Protein AF-A0A518XJB3-F1 (afdb_monomer)

Organism: NCBI:txid3098669

Solvent-accessible surface area (backbone atoms only — not comparable to full-atom values): 11957 Å² total; per-residue (Å²): 133,85,57,36,67,59,38,56,52,60,67,50,66,35,58,81,50,78,68,42,65,38,54,38,68,86,87,78,90,77,88,87,80,89,82,91,79,93,81,88,86,84,82,90,71,88,68,83,70,75,81,86,53,54,36,50,59,68,55,50,49,54,48,50,66,71,52,46,59,75,32,42,38,40,34,38,31,66,42,80,41,76,89,74,64,35,56,48,29,39,40,40,34,41,36,34,29,67,41,68,55,95,52,34,37,32,30,47,35,39,39,34,42,35,47,84,95,58,63,76,53,69,24,42,33,42,34,35,34,32,42,36,38,49,67,88,60,31,38,36,8,24,66,48,79,91,49,59,47,53,48,33,69,72,58,40,71,74,41,26,54,38,40,41,53,42,45,67,74,56,53,75,87,59,72,29,75,44,52,33,68,29,30,31,75,73,56,88,78,19,28,35,40,51,50,94,97,52,66,57,28,45,32,34,65,60,73,80,82,128

Radius of gyration: 18.99 Å; Cα contacts (8 Å, |Δi|>4): 410; chains: 1; bounding box: 49×48×43 Å

pLDDT: mean 76.0, std 23.77, range [25.7, 97.19]

Secondary structure (DSSP, 8-state):
---HHHHEEEEES-TTS--EEEEB----------------------------PPPPHHHHHHHHHTS-TT-EEEEEEEE---SSSB--EEEEEEEEEEEEETTEEEEEEEEEEE-TTS-GGG-EEEEEEEEEEE-SSEEEEEE-GGG-EEE-GGGHHHHHHHHHHHHHHHSPSSEEEEEGGGEEESSTT-EEE--TTS--EEEEEPP---

Nearest PDB structures (foldseek):
  8alo-assembly1_B  TM=5.434E-01  e=1.360E-01  Vibrio cholerae
  3rgn-assembly1_A  TM=2.999E-01  e=6.419E+00  Escherichia coli K-12

Mean predicted aligned error: 11.32 Å

Structure (mmCIF, N/CA/C/O backbone):
data_AF-A0A518XJB3-F1
#
_entry.id   AF-A0A518XJB3-F1
#
loop_
_atom_site.group_PDB
_atom_site.id
_atom_site.type_symbol
_atom_site.label_atom_id
_atom_site.label_alt_id
_atom_site.label_comp_id
_atom_site.label_asym_id
_atom_site.label_entity_id
_atom_site.label_seq_id
_atom_site.pdbx_PDB_ins_code
_atom_site.Cartn_x
_atom_site.Cartn_y
_atom_site.Cartn_z
_atom_site.occupancy
_atom_site.B_iso_or_equiv
_atom_site.auth_seq_id
_atom_site.auth_comp_id
_atom_site.auth_asym_id
_atom_site.auth_atom_id
_atom_site.pdbx_PDB_model_num
ATOM 1 N N . MET A 1 1 ? 20.107 -8.289 -22.571 1.00 28.50 1 MET A N 1
ATOM 2 C CA . MET A 1 1 ? 18.871 -8.388 -21.765 1.00 28.50 1 MET A CA 1
ATOM 3 C C . MET A 1 1 ? 19.245 -8.113 -20.317 1.00 28.50 1 MET A C 1
ATOM 5 O O . MET A 1 1 ? 20.101 -8.824 -19.805 1.00 28.50 1 MET A O 1
ATOM 9 N N . MET A 1 2 ? 18.719 -7.041 -19.708 1.00 29.50 2 MET A N 1
ATOM 10 C CA . MET A 1 2 ? 18.856 -6.812 -18.257 1.00 29.50 2 MET A CA 1
ATOM 11 C C . MET A 1 2 ? 18.037 -7.869 -17.518 1.00 29.50 2 MET A C 1
ATOM 13 O O . MET A 1 2 ? 16.976 -8.265 -18.002 1.00 29.50 2 MET A O 1
ATOM 17 N N . LYS A 1 3 ? 18.546 -8.365 -16.389 1.00 34.62 3 LYS A N 1
ATOM 18 C CA . LYS A 1 3 ? 17.824 -9.348 -15.576 1.00 34.62 3 LYS A CA 1
ATOM 19 C C . LYS A 1 3 ? 16.794 -8.612 -14.722 1.00 34.62 3 LYS A C 1
ATOM 21 O O . LYS A 1 3 ? 17.053 -7.507 -14.261 1.00 34.62 3 LYS A O 1
ATOM 26 N N . ALA A 1 4 ? 15.652 -9.252 -14.471 1.00 37.06 4 ALA A N 1
ATOM 27 C CA . ALA A 1 4 ? 14.600 -8.769 -13.566 1.00 37.06 4 ALA A CA 1
ATOM 28 C C . ALA A 1 4 ? 15.127 -8.214 -12.235 1.00 37.06 4 ALA A C 1
ATOM 30 O O . ALA A 1 4 ? 14.573 -7.272 -11.671 1.00 37.06 4 ALA A O 1
ATOM 31 N N . ASP A 1 5 ? 16.203 -8.832 -11.738 1.00 38.34 5 ASP A N 1
ATOM 32 C CA . ASP A 1 5 ? 16.811 -8.495 -10.461 1.00 38.34 5 ASP A CA 1
ATOM 33 C C . ASP A 1 5 ? 17.463 -7.112 -10.439 1.00 38.34 5 ASP A C 1
ATOM 35 O O . ASP A 1 5 ? 17.611 -6.549 -9.357 1.00 38.34 5 ASP A O 1
ATOM 39 N N . ASP A 1 6 ? 17.783 -6.552 -11.609 1.00 44.00 6 ASP A N 1
ATOM 40 C CA . ASP A 1 6 ? 18.303 -5.196 -11.721 1.00 44.00 6 ASP A CA 1
ATOM 41 C C . ASP A 1 6 ? 17.175 -4.180 -11.496 1.00 44.00 6 ASP A C 1
ATOM 43 O O . ASP A 1 6 ? 17.373 -3.203 -10.779 1.00 44.00 6 ASP A O 1
ATOM 47 N N . ILE A 1 7 ? 15.973 -4.415 -12.042 1.00 48.00 7 ILE A N 1
ATOM 48 C CA . ILE A 1 7 ? 14.860 -3.448 -12.014 1.00 48.00 7 ILE A CA 1
ATOM 49 C C . ILE A 1 7 ? 14.321 -3.275 -10.593 1.00 48.00 7 ILE A C 1
ATOM 51 O O . ILE A 1 7 ? 14.081 -2.149 -10.188 1.00 48.00 7 ILE A O 1
ATOM 55 N N . VAL A 1 8 ? 14.181 -4.353 -9.820 1.00 46.59 8 VAL A N 1
ATOM 56 C CA . VAL A 1 8 ? 13.601 -4.343 -8.465 1.00 46.59 8 VAL A CA 1
ATOM 57 C C . VAL A 1 8 ? 14.722 -4.490 -7.429 1.00 46.59 8 VAL A C 1
ATOM 59 O O . VAL A 1 8 ? 15.123 -5.596 -7.052 1.00 46.59 8 VAL A O 1
ATOM 62 N N . SER A 1 9 ? 15.246 -3.363 -6.953 1.00 43.50 9 SER A N 1
ATOM 63 C CA . SER A 1 9 ? 16.347 -3.302 -5.984 1.00 43.50 9 SER A CA 1
ATOM 64 C C . SER A 1 9 ? 15.838 -3.081 -4.558 1.00 43.50 9 SER A C 1
ATOM 66 O O . SER A 1 9 ? 15.697 -1.955 -4.092 1.00 43.50 9 SER A O 1
ATOM 68 N N . GLY A 1 10 ? 15.611 -4.175 -3.833 1.00 35.81 10 GLY A N 1
ATOM 69 C CA . GLY A 1 10 ? 15.172 -4.133 -2.439 1.00 35.81 10 GLY A CA 1
ATOM 70 C C . GLY A 1 10 ? 13.673 -3.874 -2.291 1.00 35.81 10 GLY A C 1
ATOM 71 O O . GLY A 1 10 ? 13.092 -3.029 -2.972 1.00 35.81 10 GLY A O 1
ATOM 72 N N . VAL A 1 11 ? 13.065 -4.641 -1.390 1.00 38.19 11 VAL A N 1
ATOM 73 C CA . VAL A 1 11 ? 11.702 -4.439 -0.907 1.00 38.19 11 VAL A CA 1
ATOM 74 C C . VAL A 1 11 ? 11.821 -4.146 0.579 1.00 38.19 11 VAL A C 1
ATOM 76 O O . VAL A 1 11 ? 12.335 -4.975 1.327 1.00 38.19 11 VAL A O 1
ATOM 79 N N . THR A 1 12 ? 11.392 -2.968 1.004 1.00 39.56 12 THR A N 1
ATOM 80 C CA . THR A 1 12 ? 11.233 -2.648 2.423 1.00 39.56 12 THR A CA 1
ATOM 81 C C . THR A 1 12 ? 9.824 -2.107 2.624 1.00 39.56 12 THR A C 1
ATOM 83 O O . THR A 1 12 ? 9.292 -1.420 1.756 1.00 39.56 12 THR A O 1
ATOM 86 N N . GLY A 1 13 ? 9.172 -2.471 3.719 1.00 33.50 13 GLY A N 1
ATOM 87 C CA . GLY A 1 13 ? 7.820 -2.013 4.024 1.00 33.50 13 GLY A CA 1
ATOM 88 C C . GLY A 1 13 ? 6.888 -3.167 4.356 1.00 33.50 13 GLY A C 1
ATOM 89 O O . GLY A 1 13 ? 7.130 -4.319 3.993 1.00 33.50 13 GLY A O 1
ATOM 90 N N . SER A 1 14 ? 5.833 -2.843 5.096 1.00 31.53 14 SER A N 1
ATOM 91 C CA . SER A 1 14 ? 4.817 -3.805 5.507 1.00 31.53 14 SER A CA 1
ATOM 92 C C . SER A 1 14 ? 3.708 -3.915 4.473 1.00 31.53 14 SER A C 1
ATOM 94 O O . SER A 1 14 ? 3.335 -2.923 3.878 1.00 31.53 14 SER A O 1
ATOM 96 N N . ALA A 1 15 ? 3.116 -5.090 4.309 1.00 36.47 15 ALA A N 1
ATOM 97 C CA . ALA A 1 15 ? 2.123 -5.416 3.304 1.00 36.47 15 ALA A CA 1
ATOM 98 C C . ALA A 1 15 ? 0.727 -4.909 3.682 1.00 36.47 15 ALA A C 1
ATOM 100 O O . ALA A 1 15 ? -0.230 -5.510 3.242 1.00 36.47 15 ALA A O 1
ATOM 101 N N . GLY A 1 16 ? 0.610 -3.870 4.514 1.00 34.34 16 GLY A N 1
ATOM 102 C CA . GLY A 1 16 ? -0.621 -3.111 4.818 1.00 34.34 16 GLY A CA 1
ATOM 103 C C . GLY A 1 16 ? -0.434 -1.601 4.664 1.00 34.34 16 GLY A C 1
ATOM 104 O O . GLY A 1 16 ? -1.354 -0.809 4.819 1.00 34.34 16 GLY A O 1
ATOM 105 N N . HIS A 1 17 ? 0.793 -1.205 4.346 1.00 46.69 17 HIS A N 1
ATOM 106 C CA . HIS A 1 17 ? 1.291 0.153 4.235 1.00 46.69 17 HIS A CA 1
ATOM 107 C C . HIS A 1 17 ? 2.287 0.166 3.069 1.00 46.69 17 HIS A C 1
ATOM 109 O O . HIS A 1 17 ? 2.519 -0.878 2.461 1.00 46.69 17 HIS A O 1
ATOM 115 N N . PRO A 1 18 ? 2.816 1.309 2.615 1.00 41.78 18 PRO A N 1
ATOM 116 C CA . PRO A 1 18 ? 3.353 1.291 1.273 1.00 41.78 18 PRO A CA 1
ATOM 117 C C . PRO A 1 18 ? 4.619 0.447 1.122 1.00 41.78 18 PRO A C 1
ATOM 119 O O . PRO A 1 18 ? 5.640 0.723 1.748 1.00 41.78 18 PRO A O 1
ATOM 122 N N . LEU A 1 19 ? 4.555 -0.566 0.256 1.00 40.16 19 LEU A N 1
ATOM 123 C CA . LEU A 1 19 ? 5.690 -1.407 -0.108 1.00 40.16 19 LEU A CA 1
ATOM 124 C C . LEU A 1 19 ? 6.710 -0.543 -0.855 1.00 40.16 19 LEU A C 1
ATOM 126 O O . LEU A 1 19 ? 6.474 -0.113 -1.982 1.00 40.16 19 LEU A O 1
ATOM 130 N N . THR A 1 20 ? 7.853 -0.262 -0.238 1.00 41.94 20 THR A N 1
ATOM 131 C CA . THR A 1 20 ? 8.975 0.384 -0.918 1.00 41.94 20 THR A CA 1
ATOM 132 C C . THR A 1 20 ? 9.649 -0.636 -1.810 1.00 41.94 20 THR A C 1
ATOM 134 O O . THR A 1 20 ? 10.383 -1.495 -1.336 1.00 41.94 20 THR A O 1
ATOM 137 N N . VAL A 1 21 ? 9.455 -0.506 -3.114 1.00 41.94 21 VAL A N 1
ATOM 138 C CA . VAL A 1 21 ? 10.323 -1.134 -4.108 1.00 41.94 21 VAL A CA 1
ATOM 139 C C . VAL A 1 21 ? 11.173 -0.052 -4.745 1.00 41.94 21 VAL A C 1
ATOM 141 O O . VAL A 1 21 ? 10.648 0.994 -5.124 1.00 41.94 21 VAL A O 1
ATOM 144 N N . ARG A 1 22 ? 12.488 -0.264 -4.844 1.00 46.38 22 ARG A N 1
ATOM 145 C CA . ARG A 1 22 ? 13.342 0.670 -5.588 1.00 46.38 22 ARG A CA 1
ATOM 146 C C . ARG A 1 22 ? 13.474 0.200 -7.025 1.00 46.38 22 ARG A C 1
ATOM 148 O O . ARG A 1 22 ? 13.816 -0.956 -7.263 1.00 46.38 22 ARG A O 1
ATOM 155 N N . VAL A 1 23 ? 13.226 1.114 -7.958 1.00 39.84 23 VAL A N 1
ATOM 156 C CA . VAL A 1 23 ? 13.315 0.843 -9.393 1.00 39.84 23 VAL A CA 1
ATOM 157 C C . VAL A 1 23 ? 14.655 1.344 -9.931 1.00 39.84 23 VAL A C 1
ATOM 159 O O . VAL A 1 23 ? 15.007 2.507 -9.723 1.00 39.84 23 VAL A O 1
ATOM 162 N N . SER A 1 24 ? 15.421 0.485 -10.609 1.00 38.59 24 SER A N 1
ATOM 163 C CA . SER A 1 24 ? 16.637 0.898 -11.330 1.00 38.59 24 SER A CA 1
ATOM 164 C C . SER A 1 24 ? 16.383 1.062 -12.837 1.00 38.59 24 SER A C 1
ATOM 166 O O . SER A 1 24 ? 15.429 0.514 -13.388 1.00 38.59 24 SER A O 1
ATOM 168 N N . SER A 1 25 ? 17.230 1.846 -13.517 1.00 37.62 25 SER A N 1
ATOM 169 C CA . SER A 1 25 ? 17.090 2.184 -14.945 1.00 37.62 25 SER A CA 1
ATOM 170 C C . SER A 1 25 ? 18.110 1.478 -15.841 1.00 37.62 25 SER A C 1
ATOM 172 O O . SER A 1 25 ? 19.275 1.350 -15.451 1.00 37.62 25 SER A O 1
ATOM 174 N N . PRO A 1 26 ? 17.756 1.160 -17.103 1.00 34.25 26 PRO A N 1
ATOM 175 C CA . PRO A 1 26 ? 18.732 0.878 -18.151 1.00 34.25 26 PRO A CA 1
ATOM 176 C C . PRO A 1 26 ? 19.611 2.108 -18.421 1.00 34.25 26 PRO A C 1
ATOM 178 O O . PRO A 1 26 ? 19.129 3.242 -18.449 1.00 34.25 26 PRO A O 1
ATOM 181 N N . ARG A 1 27 ? 20.917 1.886 -18.591 1.00 37.56 27 ARG A N 1
ATOM 182 C CA . ARG A 1 27 ? 21.947 2.919 -18.801 1.00 37.56 27 ARG A CA 1
ATOM 183 C C . ARG A 1 27 ? 21.689 3.763 -20.058 1.00 37.56 27 ARG A C 1
ATOM 185 O O . ARG A 1 27 ? 21.614 3.218 -21.153 1.00 37.56 27 ARG A O 1
ATOM 192 N N . ALA A 1 28 ? 21.794 5.083 -19.919 1.00 28.91 28 ALA A N 1
ATOM 193 C CA . ALA A 1 28 ? 22.394 5.949 -20.933 1.00 28.91 28 ALA A CA 1
ATOM 194 C C . ALA A 1 28 ? 23.527 6.715 -20.241 1.00 28.91 28 ALA A C 1
ATOM 196 O O . ALA A 1 28 ? 23.295 7.517 -19.339 1.00 28.91 28 ALA A O 1
ATOM 197 N N . GLY A 1 29 ? 24.772 6.378 -20.576 1.00 33.53 29 GLY A N 1
ATOM 198 C CA . GLY A 1 29 ? 25.929 7.059 -20.013 1.00 33.53 29 GLY A CA 1
ATOM 199 C C . GLY A 1 29 ? 26.022 8.476 -20.556 1.00 33.53 29 GLY A C 1
ATOM 200 O O . GLY A 1 29 ? 25.989 8.643 -21.764 1.00 33.53 29 GLY A O 1
ATOM 201 N N . ILE A 1 30 ? 26.202 9.459 -19.677 1.00 31.73 30 ILE A N 1
ATOM 202 C CA . ILE A 1 30 ? 26.937 10.699 -19.945 1.00 31.73 30 ILE A CA 1
ATOM 203 C C . ILE A 1 30 ? 27.507 11.176 -18.604 1.00 31.73 30 ILE A C 1
ATOM 205 O O . ILE A 1 30 ? 26.794 11.354 -17.619 1.00 31.73 30 ILE A O 1
ATOM 2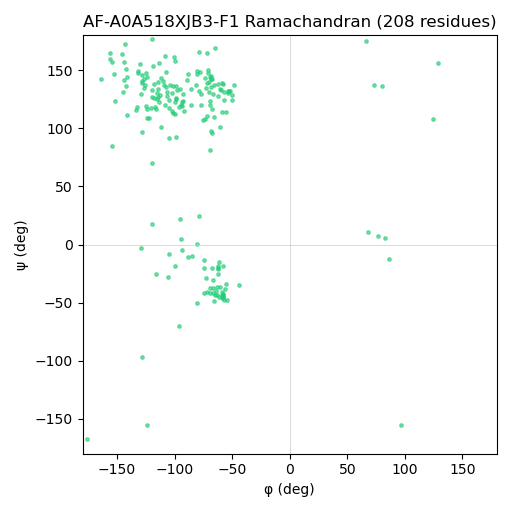09 N N . ARG A 1 31 ? 28.830 11.353 -18.577 1.00 35.75 31 ARG A N 1
ATOM 210 C CA . ARG A 1 31 ? 29.560 12.069 -17.528 1.00 35.75 31 ARG A CA 1
ATOM 211 C C . ARG A 1 31 ? 29.270 13.564 -17.653 1.00 35.75 31 ARG A C 1
ATOM 213 O O . ARG A 1 31 ? 29.384 14.084 -18.759 1.00 35.75 31 ARG A O 1
ATOM 220 N N . ARG A 1 32 ? 29.080 14.262 -16.531 1.00 28.89 32 ARG A N 1
ATOM 221 C CA . ARG A 1 32 ? 29.647 15.605 -16.303 1.00 28.89 32 ARG A CA 1
ATOM 222 C C . ARG A 1 32 ? 29.610 15.975 -14.819 1.00 28.89 32 ARG A C 1
ATOM 224 O O . ARG A 1 32 ? 28.690 15.604 -14.102 1.00 28.89 32 ARG A O 1
ATOM 231 N N . SER A 1 33 ? 30.666 16.661 -14.400 1.00 27.72 33 SER A N 1
ATOM 232 C CA . SER A 1 33 ? 31.001 17.038 -13.027 1.00 27.72 33 SER A CA 1
ATOM 233 C C . SER A 1 33 ? 30.811 18.546 -12.784 1.00 27.72 33 SER A C 1
ATOM 235 O O . SER A 1 33 ? 30.911 19.313 -13.739 1.00 27.72 33 SER A O 1
ATOM 237 N N . VAL A 1 34 ? 30.737 18.910 -11.486 1.00 28.17 34 VAL A N 1
ATOM 238 C CA . VAL A 1 34 ? 31.010 20.223 -10.820 1.00 28.17 34 VAL A CA 1
ATOM 239 C C . VAL A 1 34 ? 29.929 21.309 -11.073 1.00 28.17 34 VAL A C 1
ATOM 241 O O . VAL A 1 34 ? 29.427 21.409 -12.180 1.00 28.17 34 VAL A O 1
ATOM 244 N N . ALA A 1 35 ? 29.451 22.134 -10.126 1.00 26.58 35 ALA A N 1
ATOM 245 C CA . ALA A 1 35 ? 30.106 22.796 -8.995 1.00 26.58 35 ALA A CA 1
ATOM 246 C C . ALA A 1 35 ? 29.154 23.141 -7.829 1.00 26.58 35 ALA A C 1
ATOM 248 O O . ALA A 1 35 ? 27.950 23.303 -8.011 1.00 26.58 35 ALA A O 1
ATOM 249 N N . ALA A 1 36 ? 29.749 23.292 -6.643 1.00 30.75 36 ALA A N 1
ATOM 250 C CA . ALA A 1 36 ? 29.135 23.768 -5.409 1.00 30.75 36 ALA A CA 1
ATOM 251 C C . ALA A 1 36 ? 28.861 25.283 -5.437 1.00 30.75 36 ALA A C 1
ATOM 253 O O . ALA A 1 36 ? 29.684 26.054 -5.927 1.00 30.75 36 ALA A O 1
ATOM 254 N N . GLY A 1 37 ? 27.746 25.699 -4.833 1.00 25.70 37 GLY A N 1
ATOM 255 C CA . GLY A 1 37 ? 27.430 27.093 -4.531 1.00 25.70 37 GLY A CA 1
ATOM 256 C C . GLY A 1 37 ? 26.738 27.183 -3.173 1.00 25.70 37 GLY A C 1
ATOM 257 O O . GLY A 1 37 ? 25.626 26.689 -3.011 1.00 25.70 37 GLY A O 1
ATOM 258 N N . LEU A 1 38 ? 27.435 27.767 -2.197 1.00 30.17 38 LEU A N 1
ATOM 259 C CA . LEU A 1 38 ? 26.919 28.130 -0.878 1.00 30.17 38 LEU A CA 1
ATOM 260 C C . LEU A 1 38 ? 25.880 29.249 -1.009 1.00 30.17 38 LEU A C 1
ATOM 262 O O . LEU A 1 38 ? 26.200 30.298 -1.562 1.00 30.17 38 LEU A O 1
ATOM 266 N N . PHE A 1 39 ? 24.704 29.072 -0.407 1.00 32.31 39 PHE A N 1
ATOM 267 C CA . PHE A 1 39 ? 23.875 30.191 0.037 1.00 32.31 39 PHE A CA 1
ATOM 268 C C . PHE A 1 39 ? 23.385 29.942 1.461 1.00 32.31 39 PHE A C 1
ATOM 270 O O . PHE A 1 39 ? 22.675 28.984 1.760 1.00 32.31 39 PHE A O 1
ATOM 277 N N . THR A 1 40 ? 23.853 30.820 2.338 1.00 30.88 40 THR A N 1
ATOM 278 C CA . THR A 1 40 ? 23.553 30.917 3.759 1.00 30.88 40 THR A CA 1
ATOM 279 C C . THR A 1 40 ? 22.232 31.653 3.959 1.00 30.88 40 THR A C 1
ATOM 281 O O . THR A 1 40 ? 22.031 32.716 3.375 1.00 30.88 40 THR A O 1
ATOM 284 N N . GLY A 1 41 ? 21.400 31.144 4.868 1.00 30.50 41 GLY A N 1
ATOM 285 C CA . GLY A 1 41 ? 20.396 31.933 5.582 1.00 30.50 41 GLY A CA 1
ATOM 286 C C . GLY A 1 41 ? 18.972 31.411 5.451 1.00 30.50 41 GLY A C 1
ATOM 287 O O . GLY A 1 41 ? 18.347 31.620 4.422 1.00 30.50 41 GLY A O 1
ATOM 288 N N . VAL A 1 42 ? 18.427 30.835 6.530 1.00 32.38 42 VAL A N 1
ATOM 289 C CA . VAL A 1 42 ? 16.985 30.897 6.815 1.00 32.38 42 VAL A CA 1
ATOM 290 C C . VAL A 1 42 ? 16.764 31.053 8.322 1.00 32.38 42 VAL A C 1
ATOM 292 O O . VAL A 1 42 ? 17.427 30.441 9.156 1.00 32.38 42 VAL A O 1
ATOM 295 N N . ILE A 1 43 ? 15.831 31.954 8.597 1.00 37.78 43 ILE A N 1
ATOM 296 C CA . ILE A 1 43 ? 15.324 32.507 9.847 1.00 37.78 43 ILE A CA 1
ATOM 297 C C . ILE A 1 43 ? 14.713 31.420 10.743 1.00 37.78 43 ILE A C 1
ATOM 299 O O . ILE A 1 43 ? 13.895 30.619 10.290 1.00 37.78 43 ILE A O 1
ATOM 303 N N . ALA A 1 44 ? 15.063 31.438 12.033 1.00 34.44 44 ALA A N 1
ATOM 304 C CA . ALA A 1 44 ? 14.428 30.618 13.059 1.00 34.44 44 ALA A CA 1
ATOM 305 C C . ALA A 1 44 ? 12.986 31.096 13.288 1.00 34.44 44 ALA A C 1
ATOM 307 O O . ALA A 1 44 ? 12.740 32.063 14.006 1.00 34.44 44 ALA A O 1
ATOM 308 N N . SER A 1 45 ? 12.029 30.425 12.655 1.00 39.78 45 SER A N 1
ATOM 309 C CA . SER A 1 45 ? 10.620 30.511 13.027 1.00 39.78 45 SER A CA 1
ATOM 310 C C . SER A 1 45 ? 10.341 29.389 14.023 1.00 39.78 45 SER A C 1
ATOM 312 O O . SER A 1 45 ? 10.469 28.209 13.703 1.00 39.78 45 SER A O 1
ATOM 314 N N . ALA A 1 46 ? 10.005 29.765 15.258 1.00 41.28 46 ALA A N 1
ATOM 315 C CA . ALA A 1 46 ? 9.498 28.852 16.273 1.00 41.28 46 ALA A CA 1
ATOM 316 C C . ALA A 1 46 ? 8.092 28.394 15.856 1.00 41.28 46 ALA A C 1
ATOM 318 O O . ALA A 1 46 ? 7.084 28.957 16.275 1.00 41.28 46 ALA A O 1
ATOM 319 N N . GLY A 1 47 ? 8.034 27.411 14.960 1.00 33.16 47 GLY A N 1
ATOM 320 C CA . GLY A 1 47 ? 6.817 26.663 14.701 1.00 33.16 47 GLY A CA 1
ATOM 321 C C . GLY A 1 47 ? 6.517 25.808 15.923 1.00 33.16 47 GLY A C 1
ATOM 322 O O . GLY A 1 47 ? 7.355 25.012 16.344 1.00 33.16 47 GLY A O 1
ATOM 323 N N . VAL A 1 48 ? 5.329 25.974 16.499 1.00 36.09 48 VAL A N 1
ATOM 324 C CA . VAL A 1 48 ? 4.743 24.944 17.355 1.00 36.09 48 VAL A CA 1
ATOM 325 C C . VAL A 1 48 ? 4.585 23.721 16.459 1.00 36.09 48 VAL A C 1
ATOM 327 O O . VAL A 1 48 ? 3.701 23.682 15.608 1.00 36.09 48 VAL A O 1
ATOM 330 N N . VAL A 1 49 ? 5.507 22.769 16.579 1.00 37.34 49 VAL A N 1
ATOM 331 C CA . VAL A 1 49 ? 5.362 21.462 15.944 1.00 37.34 49 VAL A CA 1
ATOM 332 C C . VAL A 1 49 ? 4.195 20.801 16.679 1.00 37.34 49 VAL A C 1
ATOM 334 O O . VAL A 1 49 ? 4.301 20.649 17.901 1.00 37.34 49 VAL A O 1
ATOM 337 N N . PRO A 1 50 ? 3.062 20.484 16.023 1.00 44.69 50 PRO A N 1
ATOM 338 C CA . PRO A 1 50 ? 2.027 19.695 16.674 1.00 44.69 50 PRO A CA 1
ATOM 339 C C . PRO A 1 50 ? 2.687 18.427 17.213 1.00 44.69 50 PRO A C 1
ATOM 341 O O . PRO A 1 50 ? 3.516 17.816 16.537 1.00 44.69 50 PRO A O 1
ATOM 344 N N . ALA A 1 51 ? 2.407 18.107 18.475 1.00 44.06 51 ALA A N 1
ATOM 345 C CA . ALA A 1 51 ? 2.960 16.929 19.116 1.00 44.06 51 ALA A CA 1
ATOM 346 C C . ALA A 1 51 ? 2.605 15.708 18.259 1.00 44.06 51 ALA A C 1
ATOM 348 O O . ALA A 1 51 ? 1.431 15.385 18.099 1.00 44.06 51 ALA A O 1
ATOM 349 N N . THR A 1 52 ? 3.624 15.074 17.681 1.00 57.66 52 THR A N 1
ATOM 350 C CA . THR A 1 52 ? 3.491 13.874 16.855 1.00 57.66 52 THR A CA 1
ATOM 351 C C . THR A 1 52 ? 3.038 12.734 17.759 1.00 57.66 52 THR A C 1
ATOM 353 O O . THR A 1 52 ? 3.853 12.142 18.476 1.00 57.66 52 THR A O 1
ATOM 356 N N . HIS A 1 53 ? 1.734 12.478 17.795 1.00 70.38 53 HIS A N 1
ATOM 357 C CA . HIS A 1 53 ? 1.150 11.397 18.576 1.00 70.38 53 HIS A CA 1
ATOM 358 C C . HIS A 1 53 ? 0.940 10.170 17.689 1.00 70.38 53 HIS A C 1
ATOM 360 O O . HIS A 1 53 ? 0.193 10.192 16.715 1.00 70.38 53 HIS A O 1
ATOM 366 N N . ALA A 1 54 ? 1.616 9.087 18.067 1.00 78.56 54 ALA A N 1
ATOM 367 C CA . ALA A 1 54 ? 1.308 7.740 17.615 1.00 78.56 54 ALA A CA 1
ATOM 368 C C . ALA A 1 54 ? -0.180 7.431 17.845 1.00 78.56 54 ALA A C 1
ATOM 370 O O . ALA A 1 54 ? -0.678 7.645 18.953 1.00 78.56 54 ALA A O 1
ATOM 371 N N . ALA A 1 55 ? -0.857 6.891 16.832 1.00 85.38 55 ALA A N 1
ATOM 372 C CA . ALA A 1 55 ? -2.267 6.550 16.923 1.00 85.38 55 ALA A CA 1
ATOM 373 C C . ALA A 1 55 ? -2.510 5.420 17.935 1.00 85.38 55 ALA A C 1
ATOM 375 O O . ALA A 1 55 ? -1.798 4.411 17.987 1.00 85.38 55 ALA A O 1
ATOM 376 N N . THR A 1 56 ? -3.559 5.586 18.729 1.00 89.75 56 THR A N 1
ATOM 377 C CA . THR A 1 56 ? -4.122 4.553 19.597 1.00 89.75 56 THR A CA 1
ATOM 378 C C . THR A 1 56 ? -4.984 3.576 18.795 1.00 89.75 56 THR A C 1
ATOM 380 O O . THR A 1 56 ? -5.393 3.845 17.664 1.00 89.75 56 THR A O 1
ATOM 383 N N . ARG A 1 57 ? -5.319 2.427 19.394 1.00 88.94 57 ARG A N 1
ATOM 384 C CA . ARG A 1 57 ? -6.220 1.447 18.769 1.00 88.94 57 ARG A CA 1
ATOM 385 C C . ARG A 1 57 ? -7.592 2.041 18.439 1.00 88.94 57 ARG A C 1
ATOM 387 O O . ARG A 1 57 ? -8.109 1.791 17.356 1.00 88.94 57 ARG A O 1
ATOM 394 N N . ASP A 1 58 ? -8.174 2.814 19.352 1.00 92.19 58 ASP A N 1
ATOM 395 C CA . ASP A 1 58 ? -9.508 3.395 19.159 1.00 92.19 58 ASP A CA 1
ATOM 396 C C . ASP A 1 58 ? -9.508 4.433 18.031 1.00 92.19 58 ASP A C 1
ATOM 398 O O . ASP A 1 58 ? -10.433 4.468 17.219 1.00 92.19 58 ASP A O 1
ATOM 402 N N . GLU A 1 59 ? -8.433 5.215 17.912 1.00 91.44 59 GLU A N 1
ATOM 403 C CA . GLU A 1 59 ? -8.227 6.130 16.787 1.00 91.44 59 GLU A CA 1
ATOM 404 C C . GLU A 1 59 ? -8.085 5.381 15.461 1.00 91.44 59 GLU A C 1
ATOM 406 O O . GLU A 1 59 ? -8.671 5.798 14.465 1.00 91.44 59 GLU A O 1
ATOM 411 N N . VAL A 1 60 ? -7.381 4.244 15.435 1.00 90.44 60 VAL A N 1
ATOM 412 C CA . VAL A 1 60 ? -7.278 3.407 14.230 1.00 90.44 60 VAL A CA 1
ATOM 413 C C . VAL A 1 60 ? -8.611 2.737 13.887 1.00 90.44 60 VAL A C 1
ATOM 415 O O . VAL A 1 60 ? -8.967 2.665 12.714 1.00 90.44 60 VAL A O 1
ATOM 418 N N . ILE A 1 61 ? -9.404 2.304 14.871 1.00 91.06 61 ILE A N 1
ATOM 419 C CA . ILE A 1 61 ? -10.773 1.812 14.637 1.00 91.06 61 ILE A CA 1
ATOM 420 C C . ILE A 1 61 ? -11.642 2.920 14.040 1.00 91.06 61 ILE A C 1
ATOM 422 O O . ILE A 1 61 ? -12.362 2.684 13.067 1.00 91.06 61 ILE A O 1
ATOM 426 N N . HIS A 1 62 ? -11.561 4.135 14.585 1.00 93.38 62 HIS A N 1
ATOM 427 C CA . HIS A 1 62 ? -12.306 5.284 14.083 1.00 93.38 62 HIS A CA 1
ATOM 428 C C . HIS A 1 62 ? -11.872 5.674 12.664 1.00 93.38 62 HIS A C 1
ATOM 430 O O . HIS A 1 62 ? -12.714 5.886 11.789 1.00 93.38 62 HIS A O 1
ATOM 436 N N . LEU A 1 63 ? -10.562 5.681 12.407 1.00 91.44 63 LEU A N 1
ATOM 437 C CA . LEU A 1 63 ? -9.987 5.855 11.080 1.00 91.44 63 LEU A CA 1
ATOM 438 C C . LEU A 1 63 ? -10.513 4.781 10.125 1.00 91.44 63 LEU A C 1
ATOM 440 O O . LEU A 1 63 ? -10.997 5.103 9.046 1.00 91.44 63 LEU A O 1
ATOM 444 N N . ASN A 1 64 ? -10.510 3.513 10.534 1.00 91.38 64 ASN A N 1
ATOM 445 C CA . ASN A 1 64 ? -11.005 2.418 9.713 1.00 91.38 64 ASN A CA 1
ATOM 446 C C . ASN A 1 64 ? -12.504 2.544 9.400 1.00 91.38 64 ASN A C 1
ATOM 448 O O . ASN A 1 64 ? -12.926 2.263 8.276 1.00 91.38 64 ASN A O 1
ATOM 452 N N . ALA A 1 65 ? -13.315 3.027 10.337 1.00 92.12 65 ALA A N 1
ATOM 453 C CA . ALA A 1 65 ? -14.724 3.306 10.078 1.00 92.12 65 ALA A CA 1
ATOM 454 C C . ALA A 1 65 ? -14.930 4.391 8.997 1.00 92.12 65 ALA A C 1
ATOM 456 O O . ALA A 1 65 ? -15.941 4.372 8.296 1.00 92.12 65 ALA A O 1
ATOM 457 N N . ALA A 1 66 ? -13.962 5.294 8.801 1.00 92.25 66 ALA A N 1
ATOM 458 C CA . ALA A 1 66 ? -14.004 6.330 7.764 1.00 92.25 66 ALA A CA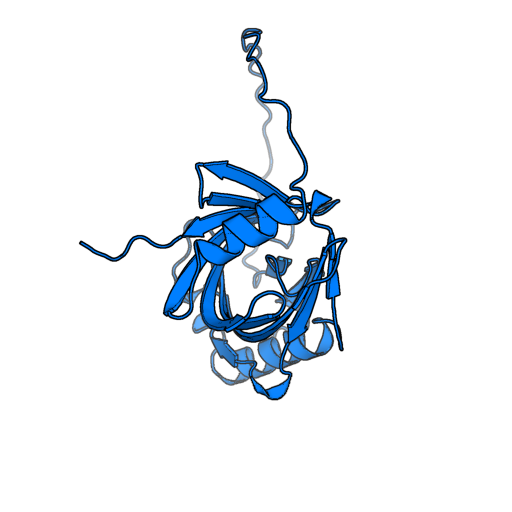 1
ATOM 459 C C . ALA A 1 66 ? -13.744 5.812 6.335 1.00 92.25 66 ALA A C 1
ATOM 461 O O . ALA A 1 66 ? -14.016 6.528 5.363 1.00 92.25 66 ALA A O 1
ATOM 462 N N . TYR A 1 67 ? -13.255 4.574 6.208 1.00 91.94 67 TYR A N 1
ATOM 463 C CA . TYR A 1 67 ? -13.029 3.868 4.943 1.00 91.94 67 TYR A CA 1
ATOM 464 C C . TYR A 1 67 ? -13.867 2.573 4.890 1.00 91.94 67 TYR A C 1
ATOM 466 O O . TYR A 1 67 ? -13.310 1.474 4.966 1.00 91.94 67 TYR A O 1
ATOM 474 N N . PRO A 1 68 ? -15.207 2.654 4.776 1.00 94.25 68 PRO A N 1
ATOM 475 C CA . PRO A 1 68 ? -16.046 1.469 4.581 1.00 94.25 68 PRO A CA 1
ATOM 476 C C . PRO A 1 68 ? -15.767 0.789 3.231 1.00 94.25 68 PRO A C 1
ATOM 478 O O . PRO A 1 68 ? -15.120 1.374 2.357 1.00 94.25 68 PRO A O 1
ATOM 481 N N . SER A 1 69 ? -16.303 -0.420 3.032 1.00 95.56 69 SER A N 1
ATOM 482 C CA . SER A 1 69 ? -16.242 -1.131 1.746 1.00 95.56 69 SER A CA 1
ATOM 483 C C . SER A 1 69 ? -16.659 -0.229 0.578 1.00 95.56 69 SER A C 1
ATOM 485 O O . SER A 1 69 ? -17.609 0.546 0.679 1.00 95.56 69 SER A O 1
ATOM 487 N N . GLY A 1 70 ? -15.917 -0.309 -0.524 1.00 94.38 70 GLY A N 1
ATOM 488 C CA . GLY A 1 70 ? -16.023 0.582 -1.680 1.00 94.38 70 GLY A CA 1
ATOM 489 C C . GLY A 1 70 ? -15.190 1.865 -1.577 1.00 94.38 70 GLY A C 1
ATOM 490 O O . GLY A 1 70 ? -15.007 2.541 -2.587 1.00 94.38 70 GLY A O 1
ATOM 491 N N . SER A 1 71 ? -14.648 2.209 -0.404 1.00 92.88 71 SER A N 1
ATOM 492 C CA . SER A 1 71 ? -13.751 3.364 -0.275 1.00 92.88 71 SER A CA 1
ATOM 493 C C . SER A 1 71 ? -12.405 3.105 -0.936 1.00 92.88 71 SER A C 1
ATOM 495 O O . SER A 1 71 ? -11.901 1.979 -0.948 1.00 92.88 71 SER A O 1
ATOM 497 N N . VAL A 1 72 ? -11.792 4.181 -1.420 1.00 95.56 72 VAL A N 1
ATOM 498 C CA . VAL A 1 72 ? -10.447 4.158 -1.986 1.00 95.56 72 VAL A CA 1
ATOM 499 C C . VAL A 1 72 ? -9.524 5.004 -1.123 1.00 95.56 72 VAL A C 1
ATOM 501 O O . VAL A 1 72 ? -9.786 6.177 -0.858 1.00 95.56 72 VAL A O 1
ATOM 504 N N . MET A 1 73 ? -8.436 4.386 -0.688 1.00 94.50 73 MET A N 1
ATOM 505 C CA . MET A 1 73 ? -7.344 5.024 0.026 1.00 94.50 73 MET A CA 1
ATOM 506 C C . MET A 1 73 ? -6.178 5.245 -0.928 1.00 94.50 73 MET A C 1
ATOM 508 O O . MET A 1 73 ? -5.755 4.315 -1.616 1.00 94.50 73 MET A O 1
ATOM 512 N N . VAL A 1 74 ? -5.644 6.461 -0.950 1.00 95.25 74 VAL A N 1
ATOM 513 C CA . VAL A 1 74 ? -4.479 6.826 -1.751 1.00 95.25 74 VAL A CA 1
ATOM 514 C C . VAL A 1 74 ? -3.351 7.228 -0.816 1.00 95.25 74 VAL A C 1
ATOM 516 O O . VAL A 1 74 ? -3.451 8.220 -0.100 1.00 95.25 74 VAL A O 1
ATOM 519 N N . CYS A 1 75 ? -2.266 6.463 -0.845 1.00 93.69 75 CYS A N 1
ATOM 520 C CA . CYS A 1 75 ? -1.031 6.758 -0.138 1.00 93.69 75 CYS A CA 1
ATOM 521 C C . CYS A 1 75 ? 0.058 7.153 -1.133 1.00 93.69 75 CYS A C 1
ATOM 523 O O . CYS A 1 75 ? 0.226 6.492 -2.155 1.00 93.69 75 CYS A O 1
ATOM 525 N N . SER A 1 76 ? 0.841 8.181 -0.835 1.00 93.56 76 SER A N 1
ATOM 526 C CA . SER A 1 76 ? 2.001 8.558 -1.640 1.00 93.56 76 SER A CA 1
ATOM 527 C C . SER A 1 76 ? 3.251 8.704 -0.783 1.00 93.56 76 SER A C 1
ATOM 529 O O . SER A 1 76 ? 3.193 9.117 0.378 1.00 93.56 76 SER A O 1
ATOM 531 N N . LYS A 1 77 ? 4.403 8.341 -1.354 1.00 91.06 77 LYS A N 1
ATOM 532 C CA . LYS A 1 77 ? 5.713 8.625 -0.767 1.00 91.06 77 LYS A CA 1
ATOM 533 C C . LYS A 1 77 ? 6.755 8.936 -1.828 1.00 91.06 77 LYS A C 1
ATOM 535 O O . LYS A 1 77 ? 6.811 8.299 -2.880 1.00 91.06 77 LYS A O 1
ATOM 540 N N . ASN A 1 78 ? 7.617 9.895 -1.510 1.00 91.31 78 ASN A N 1
ATOM 541 C CA . ASN A 1 78 ? 8.785 10.218 -2.318 1.00 91.31 78 ASN A CA 1
ATOM 542 C C . ASN A 1 78 ? 9.937 9.298 -1.918 1.00 91.31 78 ASN A C 1
ATOM 544 O O . ASN A 1 78 ? 10.373 9.296 -0.767 1.00 91.31 78 ASN A O 1
ATOM 548 N N . LEU A 1 79 ? 10.439 8.527 -2.873 1.00 88.19 79 LEU A N 1
ATOM 549 C CA . LEU A 1 79 ? 11.571 7.634 -2.695 1.00 88.19 79 LEU A CA 1
ATOM 550 C C . LEU A 1 79 ? 12.828 8.322 -3.241 1.00 88.19 79 LEU A C 1
ATOM 552 O O . LEU A 1 79 ? 12.924 8.547 -4.452 1.00 88.19 79 LEU A O 1
ATOM 556 N N . PRO A 1 80 ? 13.793 8.688 -2.379 1.00 86.56 80 PRO A N 1
ATOM 557 C CA . PRO A 1 80 ? 15.005 9.348 -2.830 1.00 86.56 80 PRO A CA 1
ATOM 558 C C . PRO A 1 80 ? 15.855 8.394 -3.673 1.00 86.56 80 PRO A C 1
ATOM 560 O O . PRO A 1 80 ? 15.969 7.202 -3.379 1.00 86.56 80 PRO A O 1
ATOM 563 N N . GLY A 1 81 ? 16.482 8.944 -4.711 1.00 84.88 81 GLY A N 1
ATOM 564 C CA . GLY A 1 81 ? 17.520 8.239 -5.452 1.00 84.88 81 GLY A CA 1
ATOM 565 C C . GLY A 1 81 ? 18.810 8.117 -4.641 1.00 84.88 81 GLY A C 1
ATOM 566 O O . GLY A 1 81 ? 19.019 8.831 -3.661 1.00 84.88 81 GLY A O 1
ATOM 567 N N . ASP A 1 82 ? 19.710 7.243 -5.082 1.00 81.19 82 ASP A N 1
ATOM 568 C CA . ASP A 1 82 ? 21.031 7.056 -4.462 1.00 81.19 82 ASP A CA 1
ATOM 569 C C . ASP A 1 82 ? 22.138 7.888 -5.139 1.00 81.19 82 ASP A C 1
ATOM 571 O O . ASP A 1 82 ? 23.321 7.745 -4.821 1.00 81.19 82 ASP A O 1
ATOM 575 N N . GLY A 1 83 ? 21.766 8.731 -6.110 1.00 74.88 83 GLY A N 1
ATOM 576 C CA . GLY A 1 83 ? 22.701 9.492 -6.942 1.00 74.88 83 GLY A CA 1
ATOM 577 C C . GLY A 1 83 ? 23.536 8.623 -7.891 1.00 74.88 83 GLY A C 1
ATOM 578 O O . GLY A 1 83 ? 24.501 9.115 -8.475 1.00 74.88 83 GLY A O 1
ATOM 579 N N . LYS A 1 84 ? 23.199 7.334 -8.032 1.00 79.25 84 LYS A N 1
ATOM 580 C CA . LYS A 1 84 ? 23.896 6.353 -8.868 1.00 79.25 84 LYS A CA 1
ATOM 581 C C . LYS A 1 84 ? 22.905 5.631 -9.782 1.00 79.25 84 LYS A C 1
ATOM 583 O O . LYS A 1 84 ? 22.607 6.118 -10.867 1.00 79.25 84 LYS A O 1
ATOM 588 N N . MET A 1 85 ? 22.449 4.449 -9.375 1.00 72.38 85 MET A N 1
ATOM 589 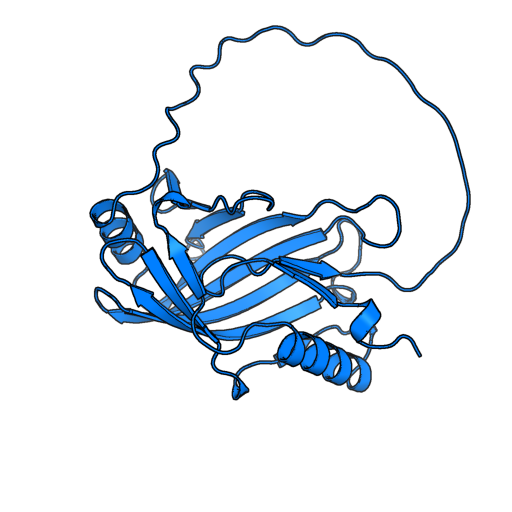C CA . MET A 1 85 ? 21.651 3.539 -10.203 1.00 72.38 85 MET A CA 1
ATOM 590 C C . MET A 1 85 ? 20.156 3.633 -9.892 1.00 72.38 85 MET A C 1
ATOM 592 O O . MET A 1 85 ? 19.336 3.208 -10.706 1.00 72.38 85 MET A O 1
ATOM 596 N N . ILE A 1 86 ? 19.804 4.190 -8.733 1.00 75.19 86 ILE A N 1
ATOM 597 C CA . ILE A 1 86 ? 18.433 4.314 -8.253 1.00 75.19 86 ILE A CA 1
ATOM 598 C C . ILE A 1 86 ? 17.984 5.747 -8.498 1.00 75.19 86 ILE A C 1
ATOM 600 O O . ILE A 1 86 ? 18.506 6.693 -7.899 1.00 75.19 86 ILE A O 1
ATOM 604 N N . GLN A 1 87 ? 17.019 5.907 -9.400 1.00 82.19 87 GLN A N 1
ATOM 605 C CA . GLN A 1 87 ? 16.433 7.214 -9.670 1.00 82.19 87 GLN A CA 1
ATOM 606 C C . GLN A 1 87 ? 15.438 7.591 -8.565 1.00 82.19 87 GLN A C 1
ATOM 608 O O . GLN A 1 87 ? 14.777 6.708 -8.010 1.00 82.19 87 GLN A O 1
ATOM 613 N N . PRO A 1 88 ? 15.297 8.893 -8.254 1.00 88.31 88 PRO A N 1
ATOM 614 C CA . PRO A 1 88 ? 14.178 9.365 -7.456 1.00 88.31 88 PRO A CA 1
ATOM 615 C C . PRO A 1 88 ? 12.863 8.908 -8.087 1.00 88.31 88 PRO A C 1
ATOM 617 O O . PRO A 1 88 ? 12.655 9.071 -9.291 1.00 88.31 88 PRO A O 1
ATOM 620 N N . THR A 1 89 ? 11.991 8.325 -7.277 1.00 89.88 89 THR A N 1
ATOM 621 C CA . THR A 1 89 ? 10.692 7.807 -7.715 1.00 89.88 89 THR A CA 1
ATOM 622 C C . THR A 1 89 ? 9.603 8.295 -6.778 1.00 89.88 89 THR A C 1
ATOM 624 O O . THR A 1 89 ? 9.833 8.513 -5.590 1.00 89.88 89 THR A O 1
ATOM 627 N N . VAL A 1 90 ? 8.405 8.477 -7.312 1.00 91.69 90 VAL A N 1
ATOM 628 C CA . VAL A 1 90 ? 7.198 8.652 -6.509 1.00 91.69 90 VAL A CA 1
ATOM 629 C C . VAL A 1 90 ? 6.500 7.307 -6.490 1.00 91.69 90 VAL A C 1
ATOM 631 O O . VAL A 1 90 ? 6.195 6.757 -7.547 1.00 91.69 90 VAL A O 1
ATOM 634 N N . LEU A 1 91 ? 6.273 6.771 -5.295 1.00 92.44 91 LEU A N 1
ATOM 635 C CA . LEU A 1 91 ? 5.374 5.645 -5.120 1.00 92.44 91 LEU A CA 1
ATOM 636 C C . LEU A 1 91 ? 3.993 6.185 -4.778 1.00 92.44 91 LEU A C 1
ATOM 638 O O . LEU A 1 91 ? 3.831 6.859 -3.762 1.00 92.44 91 LEU A O 1
ATOM 642 N N . GLN A 1 92 ? 3.007 5.826 -5.588 1.00 94.38 92 GLN A N 1
ATOM 643 C CA . GLN A 1 92 ? 1.601 6.019 -5.281 1.00 94.38 92 GLN A CA 1
ATOM 644 C C . GLN A 1 92 ? 0.928 4.662 -5.134 1.00 94.38 92 GLN A C 1
ATOM 646 O O . GLN A 1 92 ? 1.002 3.813 -6.017 1.00 94.38 92 GLN A O 1
ATOM 651 N N . MET A 1 93 ? 0.253 4.462 -4.015 1.00 93.81 93 MET A N 1
ATOM 652 C CA . MET A 1 93 ? -0.515 3.268 -3.719 1.00 93.81 93 MET A CA 1
ATOM 653 C C . MET A 1 93 ? -1.979 3.620 -3.597 1.00 93.81 93 MET A C 1
ATOM 655 O O . MET A 1 93 ? -2.343 4.553 -2.892 1.00 93.81 93 MET A O 1
ATOM 659 N N . ARG A 1 94 ? -2.814 2.859 -4.290 1.00 95.75 94 ARG A N 1
ATOM 660 C CA . ARG A 1 94 ? -4.262 3.009 -4.288 1.00 95.75 94 ARG A CA 1
ATOM 661 C C . ARG A 1 94 ? -4.870 1.693 -3.826 1.00 95.75 94 ARG A C 1
ATOM 663 O O . ARG A 1 94 ? -4.777 0.697 -4.538 1.00 95.75 94 ARG A O 1
ATOM 670 N N . GLY A 1 95 ? -5.424 1.684 -2.619 1.00 94.94 95 GLY A N 1
ATOM 671 C CA . GLY A 1 95 ? -6.078 0.531 -2.006 1.00 94.94 95 GLY A CA 1
ATOM 672 C C . GLY A 1 95 ? -7.590 0.706 -2.025 1.00 94.94 95 GLY A C 1
ATOM 673 O O . GLY A 1 95 ? -8.111 1.636 -1.416 1.00 94.94 95 GLY A O 1
ATOM 674 N N . THR A 1 96 ? -8.296 -0.180 -2.717 1.00 96.56 96 THR A N 1
ATOM 675 C CA . THR A 1 96 ? -9.763 -0.238 -2.688 1.00 96.56 96 THR A CA 1
ATOM 676 C C . THR A 1 96 ? -10.192 -1.216 -1.609 1.00 96.56 96 THR A C 1
ATOM 678 O O . THR A 1 96 ? -9.789 -2.377 -1.654 1.00 96.56 96 THR A O 1
ATOM 681 N N . VAL A 1 97 ? -11.011 -0.771 -0.658 1.00 94.62 97 VAL A N 1
ATOM 682 C CA . VAL A 1 97 ? -11.577 -1.637 0.385 1.00 94.62 97 VAL A CA 1
ATOM 683 C C . VAL A 1 97 ? -12.658 -2.514 -0.246 1.00 94.62 97 VAL A C 1
ATOM 685 O O . VAL A 1 97 ? -13.726 -2.022 -0.598 1.00 94.62 97 VAL A O 1
ATOM 688 N N . VAL A 1 98 ? -12.393 -3.807 -0.412 1.00 96.69 98 VAL A N 1
ATOM 689 C CA . VAL A 1 98 ? -13.350 -4.769 -0.989 1.00 96.69 98 VAL A CA 1
ATOM 690 C C . VAL A 1 98 ? -14.361 -5.205 0.057 1.00 96.69 98 VAL A C 1
ATOM 692 O O . VAL A 1 98 ? -15.565 -5.177 -0.177 1.00 96.69 98 VAL A O 1
ATOM 695 N N . ASP A 1 99 ? -13.850 -5.610 1.214 1.00 95.81 99 ASP A N 1
ATOM 696 C CA . ASP A 1 99 ? -14.637 -6.043 2.359 1.00 95.81 99 ASP A CA 1
ATOM 697 C C . ASP A 1 99 ? -13.979 -5.523 3.632 1.00 95.81 99 ASP A C 1
ATOM 699 O O . ASP A 1 99 ? -12.749 -5.456 3.722 1.00 95.81 99 ASP A O 1
ATOM 703 N N . ARG A 1 100 ? -14.792 -5.153 4.617 1.00 92.56 100 ARG A N 1
ATOM 704 C CA . ARG A 1 100 ? -14.313 -4.667 5.906 1.00 92.56 100 ARG A CA 1
ATOM 705 C C . ARG A 1 100 ? -15.234 -5.121 7.022 1.00 92.56 100 ARG A C 1
ATOM 707 O O . ARG A 1 100 ? -16.446 -4.936 6.982 1.00 92.56 100 ARG A O 1
ATOM 714 N N . LYS A 1 101 ? -14.603 -5.664 8.053 1.00 93.12 101 LYS A N 1
ATOM 715 C CA . LYS A 1 101 ? -15.167 -5.978 9.364 1.00 93.12 101 LYS A CA 1
ATOM 716 C C . LYS A 1 101 ? -14.386 -5.188 10.412 1.00 93.12 101 LYS A C 1
ATOM 718 O O . LYS A 1 101 ? -13.425 -4.500 10.082 1.00 93.12 101 LYS A O 1
ATOM 723 N N . GLN A 1 102 ? -14.792 -5.298 11.672 1.00 87.12 102 GLN A N 1
ATOM 724 C CA . GLN A 1 102 ? -14.206 -4.525 12.767 1.00 87.12 102 GLN A CA 1
ATOM 725 C C . GLN A 1 102 ? -12.676 -4.665 12.867 1.00 87.12 102 GLN A C 1
ATOM 727 O O . GLN A 1 102 ? -11.985 -3.655 12.929 1.00 87.12 102 GLN A O 1
ATOM 732 N N . ASP A 1 103 ? -12.162 -5.898 12.815 1.00 90.56 103 ASP A N 1
ATOM 733 C CA . ASP A 1 103 ? -10.730 -6.191 12.977 1.00 90.56 103 ASP A CA 1
ATOM 734 C C . ASP A 1 103 ? -10.117 -6.867 11.738 1.00 90.56 103 ASP A C 1
ATOM 736 O O . ASP A 1 103 ? -9.069 -7.502 11.827 1.00 90.56 103 ASP A O 1
ATOM 740 N N . SER A 1 104 ? -10.771 -6.791 10.573 1.00 93.12 104 SER A N 1
ATOM 741 C CA . SER A 1 104 ? -10.231 -7.374 9.339 1.00 93.12 104 SER A CA 1
ATOM 742 C C . SER A 1 104 ? -10.717 -6.658 8.091 1.00 93.12 104 SER A C 1
ATOM 744 O O . SER A 1 104 ? -11.881 -6.265 8.022 1.00 93.12 104 SER A O 1
ATOM 746 N N . ALA A 1 105 ? -9.877 -6.589 7.066 1.00 93.56 105 ALA A N 1
ATOM 747 C CA . ALA A 1 105 ? -10.236 -6.020 5.779 1.00 93.56 105 ALA A CA 1
ATOM 748 C C . ALA A 1 105 ? -9.583 -6.775 4.617 1.00 93.56 105 ALA A C 1
ATOM 750 O O . ALA A 1 105 ? -8.558 -7.441 4.760 1.00 93.56 105 ALA A O 1
ATOM 751 N N . VAL A 1 106 ? -10.200 -6.656 3.449 1.00 96.06 106 VAL A N 1
ATOM 752 C CA . VAL A 1 106 ? -9.674 -7.139 2.177 1.00 96.06 106 VAL A CA 1
ATOM 753 C C . VAL A 1 106 ? -9.521 -5.948 1.252 1.00 96.06 106 VAL A C 1
ATOM 755 O O . VAL A 1 106 ? -10.459 -5.165 1.097 1.00 96.06 106 VAL A O 1
ATOM 758 N N . TYR A 1 107 ? -8.368 -5.845 0.598 1.00 95.06 107 TYR A N 1
ATOM 759 C CA . TYR A 1 107 ? -8.076 -4.757 -0.323 1.00 95.06 107 TYR A CA 1
ATOM 760 C C . TYR A 1 107 ? -7.634 -5.277 -1.686 1.00 95.06 107 TYR A C 1
ATOM 762 O O . TYR A 1 107 ? -6.859 -6.230 -1.767 1.00 95.06 107 TYR A O 1
ATOM 770 N N . GLU A 1 108 ? -8.067 -4.593 -2.742 1.00 97.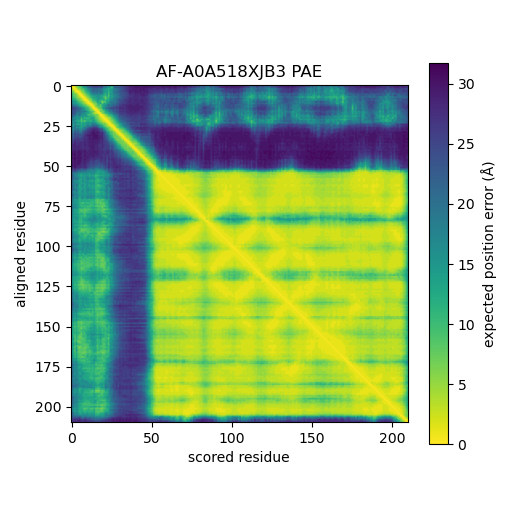19 108 GLU A N 1
ATOM 771 C CA . GLU A 1 108 ? -7.378 -4.613 -4.034 1.00 97.19 108 GLU A CA 1
ATOM 772 C C . GLU A 1 108 ? -6.431 -3.416 -4.074 1.00 97.19 108 GLU A C 1
ATOM 774 O O . GLU A 1 108 ? -6.858 -2.265 -3.946 1.00 97.19 108 GLU A O 1
ATOM 779 N N . VAL A 1 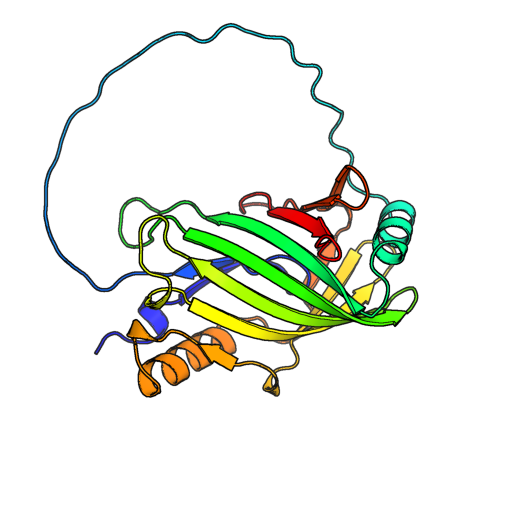109 ? -5.138 -3.677 -4.226 1.00 95.25 109 VAL A N 1
ATOM 780 C CA . VAL A 1 109 ? -4.080 -2.672 -4.140 1.00 95.25 109 VAL A CA 1
ATOM 781 C C . VAL A 1 109 ? -3.413 -2.517 -5.495 1.00 95.25 109 VAL A C 1
ATOM 783 O O . VAL A 1 109 ? -3.050 -3.497 -6.140 1.00 95.25 109 VAL A O 1
ATOM 786 N N . SER A 1 110 ? -3.213 -1.268 -5.905 1.00 95.50 110 SER A N 1
ATOM 787 C CA . SER A 1 110 ? -2.381 -0.893 -7.043 1.00 95.50 110 SER A CA 1
ATOM 788 C C . SER A 1 110 ? -1.262 0.019 -6.564 1.00 95.50 110 SER A C 1
ATOM 790 O O . SER A 1 110 ? -1.527 1.123 -6.093 1.00 95.50 110 SER A O 1
ATOM 792 N N . SER A 1 111 ? -0.023 -0.424 -6.719 1.00 94.25 111 SER A N 1
ATOM 793 C CA . SER A 1 111 ? 1.185 0.329 -6.396 1.00 94.25 111 SER A CA 1
ATOM 794 C C . SER A 1 111 ? 1.876 0.744 -7.683 1.00 94.25 111 SER A C 1
ATOM 796 O O . SER A 1 111 ? 2.253 -0.119 -8.470 1.00 94.25 111 SER A O 1
ATOM 798 N N . THR A 1 112 ? 2.047 2.043 -7.898 1.00 94.25 112 THR A N 1
ATOM 799 C CA . THR A 1 112 ? 2.700 2.600 -9.082 1.00 94.25 112 THR A CA 1
ATOM 800 C C . THR A 1 112 ? 3.953 3.360 -8.682 1.00 94.25 112 THR A C 1
ATOM 802 O O . THR A 1 112 ? 3.899 4.265 -7.850 1.00 94.25 112 THR A O 1
ATOM 805 N N . TRP A 1 113 ? 5.074 2.999 -9.299 1.00 92.94 113 TRP A N 1
ATOM 806 C CA . TRP A 1 113 ? 6.341 3.711 -9.209 1.00 92.94 113 TRP A CA 1
ATOM 807 C C . TRP A 1 113 ? 6.537 4.532 -10.476 1.00 92.94 113 TRP A C 1
ATOM 809 O O . TRP A 1 113 ? 6.721 3.967 -11.556 1.00 92.94 113 TRP A O 1
ATOM 819 N N . SER A 1 114 ? 6.543 5.852 -10.319 1.00 91.31 114 SER A N 1
ATOM 820 C CA . SER A 1 114 ? 6.750 6.800 -11.414 1.00 91.31 114 SER A CA 1
ATOM 821 C C . SER A 1 114 ? 8.058 7.559 -11.222 1.00 91.31 114 SER A C 1
ATOM 823 O O . SER A 1 114 ? 8.401 7.972 -10.111 1.00 91.31 114 SER A O 1
ATOM 825 N N . ILE A 1 115 ? 8.796 7.773 -12.310 1.00 88.31 115 ILE A N 1
ATOM 826 C CA . ILE A 1 115 ? 9.999 8.615 -12.308 1.00 88.31 115 ILE A CA 1
ATOM 827 C C . ILE A 1 115 ? 9.583 10.035 -12.722 1.00 88.31 115 ILE A C 1
ATOM 829 O O . ILE A 1 115 ? 9.104 10.214 -13.846 1.00 88.31 115 ILE A O 1
ATOM 833 N N . PRO A 1 116 ? 9.772 11.063 -11.871 1.00 86.69 116 PRO A N 1
ATOM 834 C CA . PRO A 1 116 ? 9.414 12.436 -12.215 1.00 86.69 116 PRO A CA 1
ATOM 835 C C . PRO A 1 116 ? 10.037 12.892 -13.541 1.00 86.69 116 PRO A C 1
ATOM 837 O O . PRO A 1 116 ? 11.231 12.711 -13.782 1.00 86.69 116 PRO A O 1
ATOM 840 N N . GLY A 1 117 ? 9.222 13.488 -14.413 1.00 84.94 117 GLY A N 1
ATOM 841 C CA . GLY A 1 117 ? 9.657 13.966 -15.731 1.00 84.94 117 GLY A CA 1
ATOM 842 C C . GLY A 1 117 ? 9.836 12.874 -16.796 1.00 84.94 117 GLY A C 1
ATOM 843 O O . GLY A 1 117 ? 10.318 13.175 -17.889 1.00 84.94 117 GLY A O 1
ATOM 844 N N . LYS A 1 118 ? 9.460 11.618 -16.517 1.00 84.38 118 LYS A N 1
ATOM 845 C CA . LYS A 1 118 ? 9.385 10.539 -17.516 1.00 84.38 118 LYS A CA 1
ATOM 846 C C . LYS A 1 118 ? 7.946 10.303 -17.975 1.00 84.38 118 LYS A C 1
ATOM 848 O O . LYS A 1 118 ? 6.989 10.724 -17.336 1.00 84.38 118 LYS A O 1
ATOM 853 N N . SER A 1 119 ? 7.812 9.649 -19.129 1.00 84.56 119 SER A N 1
ATOM 854 C CA . SER A 1 119 ? 6.516 9.206 -19.653 1.00 84.56 119 SER A CA 1
ATOM 855 C C . SER A 1 119 ? 5.941 8.097 -18.771 1.00 84.56 119 SER A C 1
ATOM 857 O O . SER A 1 119 ? 6.691 7.224 -18.340 1.00 84.56 119 SER A O 1
ATOM 859 N N . SER A 1 120 ? 4.615 8.064 -18.619 1.00 85.00 120 SER A N 1
ATOM 860 C CA . SER A 1 120 ? 3.890 6.990 -17.921 1.00 85.00 120 SER A CA 1
ATOM 861 C C . SER A 1 120 ? 4.118 5.594 -18.516 1.00 85.00 120 SER A C 1
ATOM 863 O O . SER A 1 120 ? 3.929 4.591 -17.843 1.00 85.00 120 SER A O 1
ATOM 865 N N . SER A 1 121 ? 4.597 5.493 -19.761 1.00 83.19 121 SER A N 1
ATOM 866 C CA . SER A 1 121 ? 5.053 4.220 -20.350 1.00 83.19 121 SER A CA 1
ATOM 867 C C . SER A 1 121 ? 6.250 3.591 -19.613 1.00 83.19 121 SER A C 1
ATOM 869 O O . SER A 1 121 ? 6.535 2.404 -19.785 1.00 83.19 121 SER A O 1
ATOM 871 N N . SER A 1 122 ? 6.962 4.389 -18.810 1.00 83.44 122 SER A N 1
ATOM 872 C CA . SER A 1 122 ? 8.072 3.964 -17.950 1.00 83.44 122 SER A CA 1
ATOM 873 C C . SER A 1 122 ? 7.630 3.623 -16.526 1.00 83.44 122 SER A C 1
ATOM 875 O O . SER A 1 122 ? 8.470 3.192 -15.738 1.00 83.44 122 SER A O 1
ATOM 877 N N . ASP A 1 123 ? 6.354 3.824 -16.194 1.00 91.19 123 ASP A N 1
ATOM 878 C CA . ASP A 1 123 ? 5.838 3.513 -14.868 1.00 91.19 123 ASP A CA 1
ATOM 879 C C . ASP A 1 123 ? 5.785 2.000 -14.674 1.00 91.19 123 ASP A C 1
ATOM 881 O O . ASP A 1 123 ? 5.421 1.237 -15.574 1.00 91.19 123 ASP A O 1
ATOM 885 N N . LEU A 1 124 ? 6.153 1.576 -13.470 1.00 92.88 124 LEU A N 1
ATOM 886 C CA . LEU A 1 124 ? 5.961 0.212 -13.010 1.00 92.88 124 LEU A CA 1
ATOM 887 C C . LEU A 1 124 ? 4.706 0.186 -12.146 1.00 92.88 124 LEU A C 1
ATOM 889 O O . LEU A 1 124 ? 4.636 0.917 -11.163 1.00 92.88 124 LEU A O 1
ATOM 893 N N . THR A 1 125 ? 3.748 -0.676 -12.465 1.00 95.25 125 THR A N 1
ATOM 894 C CA . THR A 1 125 ? 2.565 -0.903 -11.633 1.00 95.25 125 THR A CA 1
ATOM 895 C C . THR A 1 125 ? 2.509 -2.354 -11.182 1.00 95.25 125 THR A C 1
ATOM 897 O O . THR A 1 125 ? 2.540 -3.259 -12.012 1.00 95.25 125 THR A O 1
ATOM 900 N N . LEU A 1 126 ? 2.377 -2.572 -9.875 1.00 94.94 126 LEU A N 1
ATOM 901 C CA . LEU A 1 126 ? 2.046 -3.856 -9.261 1.00 94.94 126 LEU A CA 1
ATOM 902 C C . LEU A 1 126 ? 0.600 -3.801 -8.776 1.00 94.94 126 LEU A C 1
ATOM 904 O O . LEU A 1 126 ? 0.240 -2.909 -8.009 1.00 94.94 126 LEU A O 1
ATOM 908 N N . LYS A 1 127 ? -0.207 -4.777 -9.176 1.00 96.44 127 LYS A N 1
ATOM 909 C CA . LYS A 1 127 ? -1.531 -5.013 -8.601 1.00 96.44 127 LYS A CA 1
ATOM 910 C C . LYS A 1 127 ? -1.513 -6.292 -7.789 1.00 96.44 127 LYS A C 1
ATOM 912 O O . LYS A 1 127 ? -0.882 -7.260 -8.205 1.00 96.44 127 LYS A O 1
ATOM 917 N N . LEU A 1 128 ? -2.190 -6.286 -6.649 1.00 95.25 128 LEU A N 1
ATOM 918 C CA . LEU A 1 128 ? -2.311 -7.440 -5.766 1.00 95.25 128 LEU A CA 1
ATOM 919 C C . LEU A 1 128 ? -3.557 -7.332 -4.892 1.00 95.25 128 LEU A C 1
ATOM 921 O O . LEU A 1 128 ? -4.050 -6.236 -4.625 1.00 95.25 128 LEU A O 1
ATOM 925 N N . ARG A 1 129 ? -3.993 -8.475 -4.375 1.00 96.12 129 ARG A N 1
ATOM 926 C CA . ARG A 1 129 ? -4.988 -8.581 -3.317 1.00 96.12 129 ARG A CA 1
ATOM 927 C C . ARG A 1 129 ? -4.302 -8.787 -1.975 1.00 96.12 129 ARG A C 1
ATOM 929 O O . ARG A 1 129 ? -3.382 -9.595 -1.838 1.00 96.12 129 ARG A O 1
ATOM 936 N N . MET A 1 130 ? -4.790 -8.068 -0.979 1.00 94.06 130 MET A N 1
ATOM 937 C CA . MET A 1 130 ? -4.214 -7.983 0.354 1.00 94.06 130 MET A CA 1
ATOM 938 C C . MET A 1 130 ? -5.274 -8.323 1.395 1.00 94.06 130 MET A C 1
ATOM 940 O O . MET A 1 130 ? -6.407 -7.845 1.317 1.00 94.06 130 MET A O 1
ATOM 944 N N . LEU A 1 131 ? -4.904 -9.157 2.359 1.00 94.38 131 LEU A N 1
ATOM 945 C CA . LEU A 1 131 ? -5.716 -9.483 3.523 1.00 94.38 131 LEU A CA 1
ATOM 946 C C . LEU A 1 131 ? -5.101 -8.800 4.731 1.00 94.38 131 LEU A C 1
ATOM 948 O O . LEU A 1 131 ? -3.890 -8.869 4.925 1.00 94.38 131 LEU A O 1
ATOM 952 N N . GLU A 1 132 ? -5.931 -8.184 5.553 1.00 93.44 132 GLU A N 1
ATOM 953 C CA . GLU A 1 132 ? -5.510 -7.533 6.781 1.00 93.44 132 GLU A CA 1
ATOM 954 C C . GLU A 1 132 ? -6.353 -8.025 7.947 1.00 93.44 132 GLU A C 1
ATOM 956 O O . GLU A 1 132 ? -7.574 -8.162 7.837 1.00 93.44 132 GLU A O 1
ATOM 961 N N . ARG A 1 133 ? -5.693 -8.257 9.077 1.00 94.38 133 ARG A N 1
ATOM 962 C CA . ARG A 1 133 ? -6.326 -8.428 10.381 1.00 94.38 133 ARG A CA 1
ATOM 963 C C . ARG A 1 133 ? -5.646 -7.527 11.400 1.00 94.38 133 ARG A C 1
ATOM 965 O O . ARG A 1 133 ? -4.474 -7.199 11.255 1.00 94.38 133 ARG A O 1
ATOM 972 N N . MET A 1 134 ? -6.357 -7.166 12.447 1.00 90.75 134 MET A N 1
ATOM 973 C CA . MET A 1 134 ? -5.901 -6.216 13.450 1.00 90.75 134 MET A CA 1
ATOM 974 C C . MET A 1 134 ? -5.965 -6.833 14.848 1.00 90.75 134 MET A C 1
ATOM 976 O O . MET A 1 134 ? -6.834 -7.661 15.119 1.00 90.75 134 MET A O 1
ATOM 980 N N . ASP A 1 135 ? -5.049 -6.438 15.730 1.00 93.00 135 ASP A N 1
ATOM 981 C CA . ASP A 1 135 ? -5.100 -6.760 17.158 1.00 93.00 135 ASP A CA 1
ATOM 982 C C . ASP A 1 135 ? -5.062 -5.494 18.035 1.00 93.00 135 ASP A C 1
ATOM 984 O O . ASP A 1 135 ? -5.531 -4.423 17.637 1.00 93.0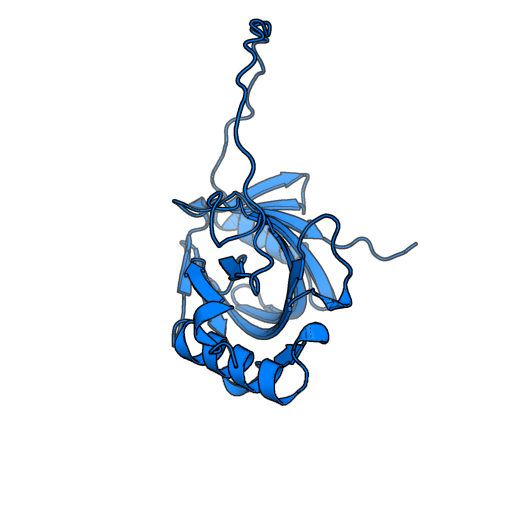0 135 ASP A O 1
ATOM 988 N N . ASP A 1 136 ? -4.598 -5.617 19.278 1.00 90.50 136 ASP A N 1
ATOM 989 C CA . ASP A 1 136 ? -4.491 -4.507 20.218 1.00 90.50 136 ASP A CA 1
ATOM 990 C C . ASP A 1 136 ? -3.329 -3.547 19.915 1.00 90.50 136 ASP A C 1
ATOM 992 O O . ASP A 1 136 ? -3.353 -2.399 20.362 1.00 90.50 136 ASP A O 1
ATOM 996 N N . LYS A 1 137 ? -2.326 -3.989 19.151 1.00 89.56 137 LYS A N 1
ATOM 997 C CA . LYS A 1 137 ? -1.048 -3.286 18.959 1.00 89.56 137 LYS A CA 1
ATOM 998 C C . LYS A 1 137 ? -0.818 -2.834 17.529 1.00 89.56 137 LYS A C 1
ATOM 1000 O O . LYS A 1 137 ? -0.029 -1.910 17.304 1.00 89.56 137 LYS A O 1
ATOM 1005 N N . GLY A 1 138 ? -1.431 -3.502 16.563 1.00 89.19 138 GLY A N 1
ATOM 1006 C CA . GLY A 1 138 ? -1.179 -3.209 15.169 1.00 89.19 138 GLY A CA 1
ATOM 1007 C C . GLY A 1 138 ? -2.030 -4.000 14.195 1.00 89.19 138 GLY A C 1
ATOM 1008 O O . GLY A 1 138 ? -3.022 -4.643 14.532 1.00 89.19 138 GLY A O 1
ATOM 1009 N N . SER A 1 139 ? -1.613 -3.920 12.940 1.00 89.81 139 SER A N 1
ATOM 1010 C CA . SER A 1 139 ? -2.200 -4.649 11.822 1.00 89.81 139 SER A CA 1
ATOM 1011 C C . SER A 1 139 ? -1.227 -5.699 11.308 1.00 89.81 139 SER A C 1
ATOM 1013 O O . SER A 1 139 ? -0.017 -5.478 11.271 1.00 89.81 139 SER A O 1
ATOM 1015 N N . TYR A 1 140 ? -1.769 -6.838 10.909 1.00 90.88 140 TYR A N 1
ATOM 1016 C CA . TYR A 1 140 ? -1.084 -7.920 10.227 1.00 90.88 140 TYR A CA 1
ATOM 1017 C C . TYR A 1 140 ? -1.648 -8.008 8.829 1.00 90.88 140 TYR A C 1
ATOM 1019 O O . TYR A 1 140 ? -2.850 -8.217 8.656 1.00 90.88 140 TYR A O 1
ATOM 1027 N N . SER A 1 141 ? -0.777 -7.889 7.843 1.00 90.19 141 SER A N 1
ATOM 1028 C CA . SER A 1 141 ? -1.203 -7.857 6.455 1.00 90.19 141 SER A CA 1
ATOM 1029 C C . SER A 1 141 ? -0.461 -8.918 5.660 1.00 90.19 141 SER A C 1
ATOM 1031 O O . SER A 1 141 ? 0.740 -9.115 5.839 1.00 90.19 141 SER A O 1
ATOM 1033 N N . SER A 1 142 ? -1.172 -9.626 4.793 1.00 91.12 142 SER A N 1
ATOM 1034 C CA . SER A 1 142 ? -0.629 -10.681 3.941 1.00 91.12 142 SER A CA 1
ATOM 1035 C C . SER A 1 142 ? -1.097 -10.493 2.506 1.00 91.12 142 SER A C 1
ATOM 1037 O O . SER A 1 142 ? -2.194 -9.998 2.243 1.00 91.12 142 SER A O 1
ATOM 1039 N N . ILE A 1 143 ? -0.246 -10.876 1.561 1.00 91.56 143 ILE A N 1
ATOM 1040 C CA . ILE A 1 143 ? -0.557 -10.792 0.136 1.00 91.56 143 ILE A CA 1
ATOM 1041 C C . ILE A 1 143 ? -1.085 -12.147 -0.316 1.00 91.56 143 ILE A C 1
ATOM 1043 O O . ILE A 1 143 ? -0.481 -13.174 -0.014 1.00 91.56 143 ILE A O 1
ATOM 1047 N N . VAL A 1 144 ? -2.183 -12.154 -1.072 1.00 92.31 144 VAL A N 1
ATOM 1048 C CA . VAL A 1 144 ? -2.674 -13.365 -1.737 1.00 92.31 144 VAL A CA 1
ATOM 1049 C C . VAL A 1 144 ? -1.719 -13.677 -2.899 1.00 92.31 144 VAL A C 1
ATOM 1051 O O . VAL A 1 144 ? -1.708 -12.911 -3.866 1.00 92.31 144 VAL A O 1
ATOM 1054 N N . PRO A 1 145 ? -0.908 -14.751 -2.857 1.00 84.06 145 PRO A N 1
ATOM 1055 C CA . PRO A 1 145 ? 0.214 -14.917 -3.791 1.00 84.06 145 PRO A CA 1
ATOM 1056 C C . PRO A 1 145 ? -0.196 -14.925 -5.270 1.00 84.06 145 PRO A C 1
ATOM 1058 O O . PRO A 1 145 ? 0.434 -14.266 -6.099 1.00 84.06 145 PRO A O 1
ATOM 1061 N N . ASP A 1 146 ? -1.311 -15.583 -5.585 1.00 90.44 146 ASP A N 1
ATOM 1062 C CA . ASP A 1 146 ? -1.791 -15.757 -6.962 1.00 90.44 146 ASP A CA 1
ATOM 1063 C C . ASP A 1 146 ? -2.542 -14.534 -7.515 1.00 90.44 146 ASP A C 1
ATOM 1065 O O . ASP A 1 146 ? -2.997 -14.540 -8.655 1.00 90.44 146 ASP A O 1
ATOM 1069 N N . SER A 1 147 ? -2.670 -13.464 -6.725 1.00 94.62 147 SER A N 1
ATOM 1070 C CA . SER A 1 147 ? -3.343 -12.226 -7.143 1.00 94.62 147 SER A CA 1
ATOM 1071 C C . SER A 1 147 ? -2.419 -11.213 -7.826 1.00 94.62 147 SER A C 1
ATOM 1073 O O . SER A 1 147 ? -2.891 -10.207 -8.356 1.00 94.62 147 SER A O 1
ATOM 1075 N N . MET A 1 148 ? -1.102 -11.438 -7.784 1.00 94.75 148 MET A N 1
ATOM 1076 C CA . MET A 1 148 ? -0.133 -10.456 -8.260 1.00 94.75 148 MET A CA 1
ATOM 1077 C C . MET A 1 148 ? -0.119 -10.354 -9.788 1.00 94.75 148 MET A C 1
ATOM 1079 O O . MET A 1 148 ? -0.020 -11.358 -10.492 1.00 94.75 148 MET A O 1
ATOM 1083 N N . SER A 1 149 ? -0.112 -9.125 -10.296 1.00 95.94 149 SER A N 1
ATOM 1084 C CA . SER A 1 149 ? 0.141 -8.818 -11.706 1.00 95.94 149 SER A CA 1
ATOM 1085 C C . SER A 1 149 ? 0.968 -7.545 -11.842 1.00 95.94 149 SER A C 1
ATOM 1087 O O . SER A 1 149 ? 0.912 -6.660 -10.988 1.00 95.94 149 SER A O 1
ATOM 1089 N N . VAL A 1 150 ? 1.752 -7.458 -12.913 1.00 94.38 150 VAL A N 1
ATOM 1090 C CA . VAL A 1 150 ? 2.634 -6.322 -13.191 1.00 94.38 150 VAL A CA 1
ATOM 1091 C C . VAL A 1 150 ? 2.308 -5.738 -14.558 1.00 94.38 150 VAL A C 1
ATOM 1093 O O . VAL A 1 150 ? 1.996 -6.475 -15.485 1.00 94.38 150 VAL A O 1
ATOM 1096 N N . SER A 1 151 ? 2.412 -4.416 -14.668 1.00 94.12 151 SER A N 1
ATOM 1097 C CA . SER A 1 151 ? 2.418 -3.681 -15.931 1.00 94.12 151 SER A CA 1
ATOM 1098 C C . SER A 1 151 ? 3.617 -2.738 -15.949 1.00 94.12 151 SER A C 1
ATOM 1100 O O . SER A 1 151 ? 3.817 -1.970 -15.008 1.00 94.12 151 SER A O 1
ATOM 1102 N N . MET A 1 152 ? 4.399 -2.786 -17.019 1.00 91.44 152 MET A N 1
ATOM 1103 C CA . MET A 1 152 ? 5.513 -1.889 -17.309 1.00 91.44 152 MET A CA 1
ATOM 1104 C C . MET A 1 152 ? 5.723 -1.861 -18.835 1.00 91.44 152 MET A C 1
ATOM 1106 O O . MET A 1 152 ? 6.572 -2.584 -19.366 1.00 91.44 152 MET A O 1
ATOM 1110 N N . PRO A 1 153 ? 4.974 -1.016 -19.570 1.00 88.56 153 PRO A N 1
ATOM 1111 C CA . PRO A 1 153 ? 4.904 -1.093 -21.032 1.00 88.56 153 PRO A CA 1
ATOM 1112 C C . PRO A 1 153 ? 6.265 -1.022 -21.737 1.00 88.56 153 PRO A C 1
ATOM 1114 O O . PRO A 1 153 ? 6.480 -1.670 -22.759 1.00 88.56 153 PRO A O 1
ATOM 1117 N N . SER A 1 154 ? 7.209 -0.263 -21.175 1.00 85.75 154 SER A N 1
ATOM 1118 C CA . SER A 1 154 ? 8.559 -0.084 -21.724 1.00 85.75 154 SER A CA 1
ATOM 1119 C C . SER A 1 154 ? 9.417 -1.356 -21.817 1.00 85.75 154 SER A C 1
ATOM 1121 O O . SER A 1 154 ? 10.373 -1.360 -22.593 1.00 85.75 154 SER A O 1
ATOM 1123 N N . VAL A 1 155 ? 9.108 -2.425 -21.070 1.00 83.31 155 VAL A N 1
ATOM 1124 C CA . VAL A 1 155 ? 9.891 -3.682 -21.091 1.00 83.31 155 VAL A CA 1
ATOM 1125 C C . VAL A 1 155 ? 9.207 -4.821 -21.855 1.00 83.31 155 VAL A C 1
ATOM 1127 O O . VAL A 1 155 ? 9.836 -5.853 -22.104 1.00 83.31 155 VAL A O 1
ATOM 1130 N N . GLY A 1 156 ? 7.949 -4.627 -22.263 1.00 88.06 156 GLY A N 1
ATOM 1131 C CA . GLY A 1 156 ? 7.129 -5.622 -22.956 1.00 88.06 156 GLY A CA 1
ATOM 1132 C C . GLY A 1 156 ? 6.769 -6.854 -22.103 1.00 88.06 156 GLY A C 1
ATOM 1133 O O . GLY A 1 156 ? 7.277 -7.014 -20.993 1.00 88.06 156 GLY A O 1
ATOM 1134 N N . PRO A 1 157 ? 5.934 -7.776 -22.626 1.00 92.00 157 PRO A N 1
ATOM 1135 C CA . PRO A 1 157 ? 5.345 -8.861 -21.828 1.00 92.00 157 PRO A CA 1
ATOM 1136 C C . PRO A 1 157 ? 6.361 -9.787 -21.139 1.00 92.00 157 PRO A C 1
ATOM 1138 O O . PRO A 1 157 ? 6.219 -10.106 -19.963 1.00 92.00 157 PRO A O 1
ATOM 1141 N N . ALA A 1 158 ? 7.436 -10.177 -21.833 1.00 90.00 158 ALA A N 1
ATOM 1142 C CA . ALA A 1 158 ? 8.485 -11.020 -21.244 1.00 90.00 158 ALA A CA 1
ATOM 1143 C C . ALA A 1 158 ? 9.269 -10.297 -20.127 1.00 90.00 158 ALA A C 1
ATOM 1145 O O . ALA A 1 158 ? 9.758 -10.920 -19.179 1.00 90.00 158 ALA A O 1
ATOM 1146 N N . GLY A 1 159 ? 9.397 -8.969 -20.234 1.00 86.25 159 GLY A N 1
ATOM 1147 C CA . GLY A 1 159 ? 9.975 -8.129 -19.191 1.00 86.25 159 GLY A CA 1
ATOM 1148 C C . GLY A 1 159 ? 9.050 -7.998 -17.982 1.00 86.25 159 GLY A C 1
ATOM 1149 O O . GLY A 1 159 ? 9.518 -8.090 -16.852 1.00 86.25 159 GLY A O 1
ATOM 1150 N N . GLU A 1 160 ? 7.744 -7.852 -18.202 1.00 91.50 160 GLU A N 1
ATOM 1151 C CA . GLU A 1 160 ? 6.738 -7.807 -17.134 1.00 91.50 160 GLU A CA 1
ATOM 1152 C C . GLU A 1 160 ? 6.682 -9.118 -16.342 1.00 91.50 160 GLU A C 1
ATOM 1154 O O . GLU A 1 160 ? 6.691 -9.080 -15.112 1.00 91.50 160 GLU A O 1
ATOM 1159 N N . GLU A 1 161 ? 6.719 -10.272 -17.018 1.00 92.12 161 GLU A N 1
ATOM 1160 C CA . GLU A 1 161 ? 6.799 -11.592 -16.371 1.00 92.12 161 GLU A CA 1
ATOM 1161 C C . GLU A 1 161 ? 8.056 -11.708 -15.498 1.00 92.12 161 GLU A C 1
ATOM 1163 O O . GLU A 1 161 ? 7.999 -12.096 -14.330 1.00 92.12 161 GLU A O 1
ATOM 1168 N N . SER A 1 162 ? 9.193 -11.275 -16.042 1.00 86.88 162 SER A N 1
ATOM 1169 C CA . SER A 1 162 ? 10.463 -11.218 -15.323 1.00 86.88 162 SER A CA 1
ATOM 1170 C C . SER A 1 162 ? 10.361 -10.350 -14.057 1.00 86.88 162 SER A C 1
ATOM 1172 O O . SER A 1 162 ? 10.812 -10.760 -12.984 1.00 86.88 162 SER A O 1
ATOM 1174 N N . VAL A 1 163 ? 9.746 -9.168 -14.149 1.00 86.94 163 VAL A N 1
ATOM 1175 C CA . VAL A 1 163 ? 9.546 -8.255 -13.011 1.00 86.94 163 VAL A CA 1
ATOM 1176 C C . VAL A 1 163 ? 8.581 -8.841 -11.976 1.00 86.94 163 VAL A C 1
ATOM 1178 O O . VAL A 1 163 ? 8.867 -8.763 -10.779 1.00 86.94 163 VAL A O 1
ATOM 1181 N N . LEU A 1 164 ? 7.484 -9.469 -12.406 1.00 90.81 164 LEU A N 1
ATOM 1182 C CA . LEU A 1 164 ? 6.529 -10.150 -11.527 1.00 90.81 164 LEU A CA 1
ATOM 1183 C C . LEU A 1 164 ? 7.208 -11.251 -10.703 1.00 90.81 164 LEU A C 1
ATOM 1185 O O . LEU A 1 164 ? 7.038 -11.304 -9.485 1.00 90.81 164 LEU A O 1
ATOM 1189 N N . GLU A 1 165 ? 8.048 -12.071 -11.333 1.00 89.31 165 GLU A N 1
ATOM 1190 C CA . GLU A 1 165 ? 8.874 -13.058 -10.630 1.00 89.31 165 GLU A CA 1
ATOM 1191 C C . GLU A 1 165 ? 9.836 -12.400 -9.629 1.00 89.31 165 GLU A C 1
ATOM 1193 O O . GLU A 1 165 ? 10.067 -12.906 -8.528 1.00 89.31 165 GLU A O 1
ATOM 1198 N N . GLY A 1 166 ? 10.368 -11.226 -9.973 1.00 85.44 166 GLY A N 1
ATOM 1199 C CA . GLY A 1 166 ? 11.161 -10.404 -9.065 1.00 85.44 166 GLY A CA 1
ATOM 1200 C C . GLY A 1 166 ? 10.399 -9.997 -7.800 1.00 85.44 166 GLY A C 1
ATOM 1201 O O . GLY A 1 166 ? 10.970 -10.094 -6.709 1.00 85.44 166 GLY A O 1
ATOM 1202 N N . PHE A 1 167 ? 9.132 -9.589 -7.935 1.00 87.75 167 PHE A N 1
ATOM 1203 C CA . PHE A 1 167 ? 8.242 -9.274 -6.812 1.00 87.75 167 PHE A CA 1
ATOM 1204 C C . PHE A 1 167 ? 7.915 -10.509 -5.977 1.00 87.75 167 PHE A C 1
ATOM 1206 O O . PHE A 1 167 ? 8.092 -10.467 -4.762 1.00 87.75 167 PHE A O 1
ATOM 1213 N N . ARG A 1 168 ? 7.521 -11.621 -6.608 1.00 88.12 168 ARG A N 1
ATOM 1214 C CA . ARG A 1 168 ? 7.194 -12.882 -5.917 1.00 88.12 168 ARG A CA 1
ATOM 1215 C C . ARG A 1 168 ? 8.338 -13.389 -5.039 1.00 88.12 168 ARG A C 1
ATOM 1217 O O . ARG A 1 168 ? 8.093 -13.876 -3.944 1.00 88.12 168 ARG A O 1
ATOM 1224 N N . ARG A 1 169 ? 9.589 -13.239 -5.491 1.00 86.50 169 ARG A N 1
ATOM 1225 C CA . ARG A 1 169 ? 10.777 -13.638 -4.714 1.00 86.50 169 ARG A CA 1
ATOM 1226 C C . ARG A 1 169 ? 11.100 -12.718 -3.534 1.00 86.50 169 ARG A C 1
ATOM 1228 O O . ARG A 1 169 ? 11.766 -13.160 -2.604 1.00 86.50 169 ARG A O 1
ATOM 1235 N N . ARG A 1 170 ? 10.746 -11.431 -3.613 1.00 81.38 170 ARG A N 1
ATOM 1236 C CA . ARG A 1 170 ? 11.204 -10.399 -2.661 1.00 81.38 170 ARG A CA 1
ATOM 1237 C C . ARG A 1 170 ? 10.133 -9.958 -1.675 1.00 81.38 170 ARG A C 1
ATOM 1239 O O . ARG A 1 170 ? 10.475 -9.503 -0.588 1.00 81.38 170 ARG A O 1
ATOM 1246 N N . LEU A 1 171 ? 8.864 -10.038 -2.060 1.00 82.69 171 LEU A N 1
ATOM 1247 C CA . LEU A 1 171 ? 7.763 -9.805 -1.140 1.00 82.69 171 LEU A CA 1
ATOM 1248 C C . LEU A 1 171 ? 7.744 -10.950 -0.123 1.00 82.69 171 LEU A C 1
ATOM 1250 O O . LEU A 1 171 ? 7.934 -12.107 -0.502 1.00 82.69 171 LEU A O 1
ATOM 1254 N N . PRO A 1 172 ? 7.580 -10.651 1.170 1.00 78.12 172 PRO A N 1
ATOM 1255 C CA . PRO A 1 172 ? 7.682 -11.676 2.189 1.00 78.12 172 PRO A CA 1
ATOM 1256 C C . PRO A 1 172 ? 6.508 -12.643 2.101 1.00 78.12 172 PRO A C 1
ATOM 1258 O O . PRO A 1 172 ? 5.369 -12.266 1.819 1.00 78.12 172 PRO A O 1
ATOM 1261 N N . ALA A 1 173 ? 6.812 -13.906 2.382 1.00 78.56 173 ALA A N 1
ATOM 1262 C CA . ALA A 1 173 ? 5.803 -14.927 2.571 1.00 78.56 173 ALA A CA 1
ATOM 1263 C C . ALA A 1 173 ? 5.175 -14.768 3.964 1.00 78.56 173 ALA A C 1
ATOM 1265 O O . ALA A 1 173 ? 5.890 -14.704 4.965 1.00 78.56 173 ALA A O 1
ATOM 1266 N N . GLY A 1 174 ? 3.844 -14.739 4.026 1.00 86.12 174 GLY A N 1
ATOM 1267 C CA . GLY A 1 174 ? 3.090 -14.663 5.277 1.00 86.12 174 GLY A CA 1
ATOM 1268 C C . GLY A 1 174 ? 2.662 -13.248 5.663 1.00 86.12 174 GLY A C 1
ATOM 1269 O O . GLY A 1 174 ? 2.466 -12.381 4.812 1.00 86.12 174 GLY A O 1
ATOM 1270 N N . GLU A 1 175 ? 2.443 -13.051 6.960 1.00 87.31 175 GLU A N 1
ATOM 1271 C CA . GLU A 1 175 ? 1.945 -11.793 7.511 1.00 87.31 175 GLU A CA 1
ATOM 1272 C C . GLU A 1 175 ? 3.084 -10.838 7.863 1.00 87.31 175 GLU A C 1
ATOM 1274 O O . GLU A 1 175 ? 4.106 -11.239 8.422 1.00 87.31 175 GLU A O 1
ATOM 1279 N N . ILE A 1 176 ? 2.866 -9.551 7.606 1.00 85.88 176 ILE A N 1
ATOM 1280 C CA . ILE A 1 176 ? 3.734 -8.476 8.063 1.00 85.88 176 ILE A CA 1
ATOM 1281 C C . ILE A 1 176 ? 3.000 -7.629 9.088 1.00 85.88 176 ILE A C 1
ATOM 1283 O O . ILE A 1 176 ? 1.891 -7.158 8.843 1.00 85.88 176 ILE A O 1
ATOM 1287 N N . PHE A 1 177 ? 3.647 -7.424 10.230 1.00 88.44 177 PHE A N 1
ATOM 1288 C CA . PHE A 1 177 ? 3.124 -6.606 11.311 1.00 88.44 177 PHE A CA 1
ATOM 1289 C C . PHE A 1 177 ? 3.460 -5.121 11.110 1.00 88.44 177 PHE A C 1
ATOM 1291 O O . PHE A 1 177 ? 4.605 -4.761 10.831 1.00 88.44 177 PHE A O 1
ATOM 1298 N N . THR A 1 178 ? 2.475 -4.243 11.295 1.00 87.19 178 THR A N 1
ATOM 1299 C CA . THR A 1 178 ? 2.651 -2.790 11.423 1.00 87.19 178 THR A CA 1
ATOM 1300 C C . THR A 1 178 ? 2.040 -2.308 12.731 1.00 87.19 178 THR A C 1
ATOM 1302 O O . THR A 1 178 ? 0.823 -2.406 12.884 1.00 87.19 178 THR A O 1
ATOM 1305 N N . PRO A 1 179 ? 2.838 -1.764 13.664 1.00 89.56 179 PRO A N 1
ATOM 1306 C CA . PRO A 1 179 ? 2.297 -1.219 14.899 1.00 89.56 179 PRO A CA 1
ATOM 1307 C C . PRO A 1 179 ? 1.532 0.081 14.630 1.00 89.56 179 PRO A C 1
ATOM 1309 O O . PRO A 1 179 ? 1.933 0.874 13.775 1.00 89.56 179 PRO A O 1
ATOM 1312 N N . PHE A 1 180 ? 0.484 0.352 15.411 1.00 87.69 180 PHE A N 1
ATOM 1313 C CA . PHE A 1 180 ? -0.249 1.625 15.316 1.00 87.69 180 PHE A CA 1
ATOM 1314 C C . PHE A 1 180 ? 0.620 2.836 15.649 1.00 87.69 180 PHE A C 1
ATOM 1316 O O . PHE A 1 180 ? 0.354 3.930 15.170 1.00 87.69 180 PHE A O 1
ATOM 1323 N N . SER A 1 181 ? 1.726 2.630 16.372 1.00 88.75 181 SER A N 1
ATOM 1324 C CA . SER A 1 181 ? 2.710 3.680 16.631 1.00 88.75 181 SER A CA 1
ATOM 1325 C C . SER A 1 181 ? 3.367 4.252 15.377 1.00 88.75 181 SER A C 1
ATOM 1327 O O . SER A 1 181 ? 4.012 5.291 15.457 1.00 88.75 181 SER A O 1
ATOM 1329 N N . ASN A 1 182 ? 3.239 3.574 14.234 1.00 90.12 182 ASN A N 1
ATOM 1330 C CA . ASN A 1 182 ? 3.705 4.088 12.952 1.00 90.12 182 ASN A CA 1
ATOM 1331 C C . ASN A 1 182 ? 2.677 5.008 12.282 1.00 90.12 182 ASN A C 1
ATOM 1333 O O . ASN A 1 182 ? 3.008 5.603 11.262 1.00 90.12 182 ASN A O 1
ATOM 1337 N N . ILE A 1 183 ? 1.447 5.084 12.787 1.00 89.75 183 ILE A N 1
ATOM 1338 C CA . ILE A 1 183 ? 0.353 5.860 12.206 1.00 89.75 183 ILE A CA 1
ATOM 1339 C C . ILE A 1 183 ? 0.202 7.161 12.989 1.00 89.75 183 ILE A C 1
ATOM 1341 O O . ILE A 1 183 ? 0.196 7.156 14.217 1.00 89.75 183 ILE A O 1
ATOM 1345 N N . GLU A 1 184 ? 0.030 8.264 12.272 1.00 92.12 184 GLU A N 1
ATOM 1346 C CA . GLU A 1 184 ? -0.307 9.568 12.841 1.00 92.12 184 GLU A CA 1
ATOM 1347 C C . GLU A 1 184 ? -1.460 10.168 12.035 1.00 92.12 184 GLU A C 1
ATOM 1349 O O . GLU A 1 184 ? -1.321 10.388 10.830 1.00 92.12 184 GLU A O 1
ATOM 1354 N N . ILE A 1 185 ? -2.606 10.407 12.673 1.00 89.81 185 ILE A N 1
ATOM 1355 C CA . ILE A 1 185 ? -3.767 11.027 12.021 1.00 89.81 185 ILE A CA 1
ATOM 1356 C C . ILE A 1 185 ? -3.499 12.526 11.908 1.00 89.81 185 ILE A C 1
ATOM 1358 O O . ILE A 1 185 ? -3.302 13.194 12.919 1.00 89.81 185 ILE A O 1
ATOM 1362 N N . THR A 1 186 ? -3.482 13.046 10.681 1.00 87.88 186 THR A N 1
ATOM 1363 C CA . THR A 1 186 ? -3.170 14.455 10.412 1.00 87.88 186 THR A CA 1
ATOM 1364 C C . THR A 1 186 ? -4.448 15.274 10.282 1.00 87.88 186 THR A C 1
ATOM 1366 O O . THR A 1 186 ? -4.791 16.031 11.182 1.00 87.88 186 THR A O 1
ATOM 1369 N N . ASP A 1 187 ? -5.192 15.050 9.200 1.00 88.56 187 ASP A N 1
ATOM 1370 C CA . ASP A 1 187 ? -6.463 15.708 8.896 1.00 88.56 187 ASP A CA 1
ATOM 1371 C C . ASP A 1 187 ? -7.505 14.644 8.586 1.00 88.56 187 ASP A C 1
ATOM 1373 O O . ASP A 1 187 ? -7.555 14.143 7.462 1.00 88.56 187 ASP A O 1
ATOM 1377 N N . PHE A 1 188 ? -8.326 14.269 9.567 1.00 88.50 188 PHE A N 1
ATOM 1378 C CA . PHE A 1 188 ? -9.236 13.129 9.444 1.00 88.50 188 PHE A CA 1
ATOM 1379 C C . PHE A 1 188 ? -10.090 13.177 8.152 1.00 88.50 188 PHE A C 1
ATOM 1381 O O . PHE A 1 188 ? -10.752 14.186 7.900 1.00 88.50 188 PHE A O 1
ATOM 1388 N N . PRO A 1 189 ? -10.132 12.097 7.340 1.00 92.12 189 PRO A N 1
ATOM 1389 C CA . PRO A 1 189 ? -9.589 10.755 7.594 1.00 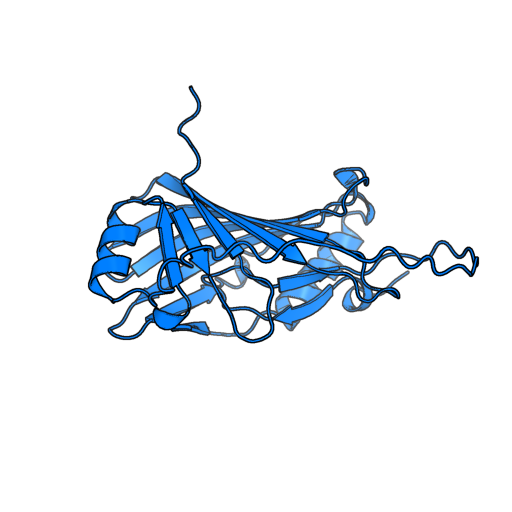92.12 189 PRO A CA 1
ATOM 1390 C C . PRO A 1 189 ? -8.179 10.513 7.011 1.00 92.12 189 PRO A C 1
ATOM 1392 O O . PRO A 1 189 ? -7.804 9.374 6.741 1.00 92.12 189 PRO A O 1
ATOM 1395 N N . SER A 1 190 ? -7.406 11.562 6.754 1.00 93.94 190 SER A N 1
ATOM 1396 C CA . SER A 1 190 ? -6.018 11.501 6.286 1.00 93.94 190 SER A CA 1
ATOM 1397 C C . SER A 1 190 ? -5.048 11.245 7.435 1.00 93.94 190 SER A C 1
ATOM 1399 O O . SER A 1 190 ? -5.278 11.639 8.580 1.00 93.94 190 SER A O 1
ATOM 1401 N N . TYR A 1 191 ? -3.950 10.571 7.121 1.00 92.00 191 TYR A N 1
ATOM 1402 C CA . TYR A 1 191 ? -2.956 10.151 8.097 1.00 92.00 191 TYR A CA 1
ATOM 1403 C C . TYR A 1 191 ? -1.596 9.945 7.433 1.00 92.00 191 TYR A C 1
ATOM 1405 O O . TYR A 1 191 ? -1.483 9.852 6.209 1.00 92.00 191 TYR A O 1
ATOM 1413 N N . THR A 1 192 ? -0.544 9.859 8.237 1.00 92.50 192 THR A N 1
ATOM 1414 C CA . THR A 1 192 ? 0.787 9.476 7.777 1.00 92.50 192 THR A CA 1
ATOM 1415 C C . THR A 1 192 ? 1.217 8.146 8.357 1.00 92.50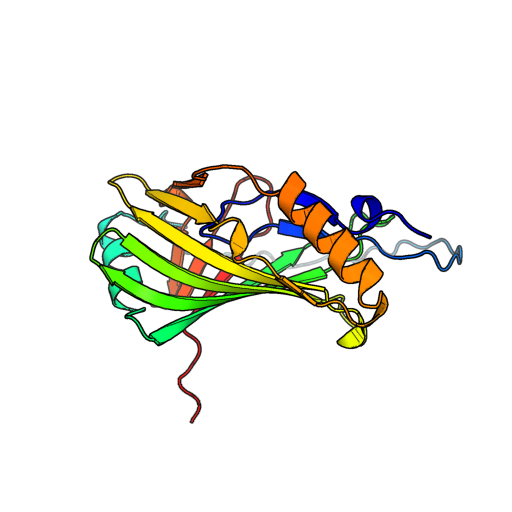 192 THR A C 1
ATOM 1417 O O . THR A 1 192 ? 0.726 7.710 9.397 1.00 92.50 192 THR A O 1
ATOM 1420 N N . VAL A 1 193 ? 2.140 7.496 7.652 1.00 89.50 193 VAL A N 1
ATOM 1421 C CA . VAL A 1 193 ? 2.744 6.234 8.068 1.00 89.50 193 VAL A CA 1
ATOM 1422 C C . VAL A 1 193 ? 4.252 6.400 8.080 1.00 89.50 193 VAL A C 1
ATOM 1424 O O . VAL A 1 193 ? 4.871 6.664 7.044 1.00 89.50 193 VAL A O 1
ATOM 1427 N N . GLN A 1 194 ? 4.841 6.224 9.254 1.00 88.25 194 GLN A N 1
ATOM 1428 C CA . GLN A 1 194 ? 6.262 6.384 9.516 1.00 88.25 194 GLN A CA 1
ATOM 1429 C C . GLN A 1 194 ? 6.868 5.019 9.836 1.00 88.25 194 GLN A C 1
ATOM 1431 O O . GLN A 1 194 ? 6.733 4.490 10.936 1.00 88.25 194 GLN A O 1
ATOM 1436 N N . THR A 1 195 ? 7.541 4.425 8.852 1.00 82.44 195 THR A N 1
ATOM 1437 C CA . THR A 1 195 ? 8.306 3.188 9.053 1.00 82.44 195 THR A CA 1
ATOM 1438 C C . THR A 1 195 ? 9.773 3.537 9.256 1.00 82.44 195 THR A C 1
ATOM 1440 O O . THR A 1 195 ? 10.346 4.330 8.509 1.00 82.44 195 THR A O 1
ATOM 1443 N N . ARG A 1 196 ? 10.410 2.950 10.275 1.00 79.69 196 ARG A N 1
ATOM 1444 C CA . ARG A 1 196 ? 11.814 3.235 10.593 1.00 79.69 196 ARG A CA 1
ATOM 1445 C C . ARG A 1 196 ? 12.716 2.947 9.389 1.00 79.69 196 ARG A C 1
ATOM 1447 O O . ARG A 1 196 ? 12.764 1.823 8.902 1.00 79.69 196 ARG A O 1
ATOM 1454 N N . GLY A 1 197 ? 13.488 3.952 8.976 1.00 81.44 197 GLY A N 1
ATOM 1455 C CA . GLY A 1 197 ? 14.411 3.844 7.842 1.00 81.44 197 GLY A CA 1
ATOM 1456 C C . GLY A 1 197 ? 13.758 4.052 6.473 1.00 81.44 197 GLY A C 1
ATOM 1457 O O . GLY A 1 197 ? 14.443 3.910 5.462 1.00 81.44 197 GLY A O 1
ATOM 1458 N N . GLU A 1 198 ? 12.474 4.418 6.429 1.00 80.50 198 GLU A N 1
ATOM 1459 C CA . GLU A 1 198 ? 11.749 4.720 5.196 1.00 80.50 198 GLU A CA 1
ATOM 1460 C C . GLU A 1 198 ? 11.241 6.164 5.158 1.00 80.50 198 GLU A C 1
ATOM 1462 O O . GLU A 1 198 ? 10.986 6.759 6.207 1.00 80.50 198 GLU A O 1
ATOM 1467 N N . PRO A 1 199 ? 11.049 6.735 3.955 1.00 86.88 199 PRO A N 1
ATOM 1468 C CA . PRO A 1 199 ? 10.307 7.978 3.804 1.00 86.88 199 PRO A CA 1
ATOM 1469 C C . PRO A 1 199 ? 8.874 7.854 4.338 1.00 86.88 199 PRO A C 1
ATOM 1471 O O . PRO A 1 199 ? 8.190 6.858 4.081 1.00 86.88 199 PRO A O 1
ATOM 1474 N N . THR A 1 200 ? 8.409 8.898 5.027 1.00 89.44 200 THR A N 1
ATOM 1475 C CA . THR A 1 200 ? 7.021 9.011 5.484 1.00 89.44 200 THR A CA 1
ATOM 1476 C C . THR A 1 200 ? 6.065 8.933 4.305 1.00 89.44 200 THR A C 1
ATOM 1478 O O . THR A 1 200 ? 6.293 9.528 3.250 1.00 89.44 200 THR A O 1
ATOM 1481 N N . SER A 1 201 ? 4.979 8.196 4.501 1.00 91.19 201 SER A N 1
ATOM 1482 C CA . SER A 1 201 ? 3.901 8.095 3.523 1.00 91.19 201 SER A CA 1
ATOM 1483 C C . SER A 1 201 ? 2.722 8.926 3.969 1.00 91.19 201 SER A C 1
ATOM 1485 O O . SER A 1 201 ? 2.369 8.876 5.142 1.00 91.19 201 SER A O 1
ATOM 1487 N N . TYR A 1 202 ? 2.112 9.657 3.048 1.00 93.50 202 TYR A N 1
ATOM 1488 C CA . TYR A 1 202 ? 0.890 10.408 3.304 1.00 93.50 202 TYR A CA 1
ATOM 1489 C C . TYR A 1 202 ? -0.289 9.689 2.662 1.00 93.50 202 TYR A C 1
ATOM 1491 O O . TYR A 1 202 ? -0.257 9.425 1.462 1.00 93.50 202 TYR A O 1
ATOM 1499 N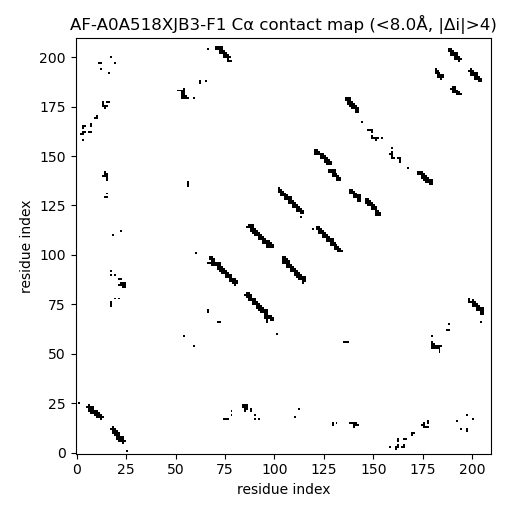 N . CYS A 1 203 ? -1.306 9.372 3.453 1.00 93.75 203 CYS A N 1
ATOM 1500 C CA . CYS A 1 203 ? -2.494 8.637 3.051 1.00 93.75 203 CYS A CA 1
ATOM 1501 C C . CYS A 1 203 ? -3.740 9.503 3.230 1.00 93.75 203 CYS A C 1
ATOM 1503 O O . CYS A 1 203 ? -3.894 10.190 4.237 1.00 93.75 203 CYS A O 1
ATOM 1505 N N . HIS A 1 204 ? -4.642 9.448 2.259 1.00 94.19 204 HIS A N 1
ATOM 1506 C CA . HIS A 1 204 ? -5.923 10.140 2.301 1.00 94.19 204 HIS A CA 1
ATOM 1507 C C . HIS A 1 204 ? -6.999 9.318 1.596 1.00 94.19 204 HIS A C 1
ATOM 1509 O O . HIS A 1 204 ? -6.715 8.391 0.829 1.00 94.19 204 HIS A O 1
ATOM 1515 N N . ARG A 1 205 ? -8.256 9.675 1.847 1.00 93.69 205 ARG A N 1
ATOM 1516 C CA . ARG A 1 205 ? -9.392 9.127 1.115 1.00 93.69 205 ARG A CA 1
ATOM 1517 C C . ARG A 1 205 ? -9.504 9.822 -0.229 1.00 93.69 205 ARG A C 1
ATOM 1519 O O . ARG A 1 205 ? -9.484 11.047 -0.294 1.00 93.69 205 ARG A O 1
ATOM 1526 N N . GLU A 1 206 ? -9.651 9.040 -1.289 1.00 92.69 206 GLU A N 1
ATOM 1527 C CA . GLU A 1 206 ? -9.975 9.596 -2.596 1.00 92.69 206 GLU A CA 1
ATOM 1528 C C . GLU A 1 206 ? -11.341 10.286 -2.520 1.00 92.69 206 GLU A C 1
ATOM 1530 O O . GLU A 1 206 ? -12.326 9.700 -2.054 1.00 92.69 206 GLU A O 1
ATOM 1535 N N . SER A 1 207 ? -11.395 11.542 -2.956 1.00 81.12 207 SER A N 1
ATOM 1536 C CA . SER A 1 207 ? -12.646 12.278 -3.088 1.00 81.12 207 SER A CA 1
ATOM 1537 C C . SER A 1 207 ? -13.577 11.496 -4.009 1.00 81.12 207 SER A C 1
ATOM 1539 O O . SER A 1 207 ? -13.171 11.106 -5.105 1.00 81.12 207 SER A O 1
ATOM 1541 N N . ALA A 1 208 ? -14.834 11.295 -3.608 1.00 61.59 208 ALA A N 1
ATOM 1542 C CA . ALA A 1 208 ? -15.851 10.909 -4.576 1.00 61.59 208 ALA A CA 1
ATOM 1543 C C . ALA A 1 208 ? -15.889 12.027 -5.625 1.00 61.59 208 ALA A C 1
ATOM 1545 O O . ALA A 1 208 ? -16.157 13.174 -5.269 1.00 61.59 208 ALA A O 1
ATOM 1546 N N . GLY A 1 209 ? -15.495 11.718 -6.862 1.00 49.56 209 GLY A N 1
ATOM 1547 C CA . GLY A 1 209 ? -15.434 12.704 -7.935 1.00 49.56 209 GLY A CA 1
ATOM 1548 C C . GLY A 1 209 ? -16.748 13.476 -8.014 1.00 49.56 209 GLY A C 1
ATOM 1549 O O . GLY A 1 209 ? -17.815 12.867 -8.090 1.00 49.56 209 GLY A O 1
ATOM 1550 N N . SER A 1 210 ? -16.648 14.801 -7.924 1.00 33.50 210 SER A N 1
ATOM 1551 C CA . SER A 1 210 ? -17.714 15.735 -8.288 1.00 33.50 210 SER A CA 1
ATOM 1552 C C . SER A 1 210 ? -17.904 15.762 -9.795 1.00 33.50 210 SER A C 1
ATOM 1554 O O . SER A 1 210 ? -16.855 15.848 -10.479 1.00 33.50 210 SER A O 1
#

Foldseek 3Di:
DDFLCLQFPAWDDFQVDDTDTFGFDDDDDDDDDDDDDDDDDDDDDPDPPPPQDQDFPVNVLVLVVLQAAQWKKKKKFWDPAPVPGTATWIKIKIWHFHHDDSFKTKTWMKIWIGHPPDDCLQIKIKTWIKIWGHDRFWIKMATPLVGIFIDRNVLPDVSRVSNSVVCSVRPDHGIDTDTSSQWGCDPVSKIWGHDPPDTIMTMDIDPPDD

Sequence (210 aa):
MMKADDIVSGVTGSAGHPLTVRVSSPRAGIRRSVAAGLFTGVIASAGVVPATHAATRDEVIHLNAAYPSGSVMVCSKNLPGDGKMIQPTVLQMRGTVVDRKQDSAVYEVSSTWSIPGKSSSSDLTLKLRMLERMDDKGSYSSIVPDSMSVSMPSVGPAGEESVLEGFRRRLPAGEIFTPFSNIEITDFPSYTVQTRGEPTSYCHRESAGS